Protein AF-A0A7C7W1R5-F1 (afdb_monomer)

Solvent-accessible surface area (backbone atoms only — not comparable to full-atom values): 12038 Å² total; per-residue (Å²): 144,86,87,86,82,77,74,70,67,64,62,62,58,66,73,62,78,71,74,65,69,64,22,35,38,42,38,32,35,38,20,38,55,69,47,30,22,37,40,43,40,35,68,30,95,86,45,64,50,93,77,42,49,36,54,23,76,85,51,82,64,70,70,48,59,71,52,35,48,45,26,53,76,74,48,65,66,44,41,46,31,36,67,46,68,76,56,78,92,67,68,61,96,57,86,61,78,47,51,51,40,53,51,30,34,36,52,71,38,72,64,19,42,54,52,33,45,75,73,58,19,70,29,40,26,43,29,31,45,56,26,46,82,56,22,48,74,78,39,88,50,70,69,57,14,53,52,44,16,51,50,53,48,52,57,45,52,63,39,21,42,49,43,33,32,53,54,70,53,31,38,54,48,37,55,52,48,58,77,72,52,92,52,69,85,58,41,47,30,39,34,40,68,45,62,54,67,64,40,41,77,70,60,50,79,81,66,48,59,88,42,102,87,48,74,76,79

pLDDT: mean 86.03, std 16.09, range [35.78, 98.31]

Radius of gyration: 21.08 Å; Cα contacts (8 Å, |Δi|>4): 384; chains: 1; bounding box: 60×67×58 Å

Mean predicted aligned error: 8.39 Å

Foldseek 3Di:
DDDPDPPPPVVVVVVPDPPPQQFEWEWAAALDQAFGTWIWTHLDPPDTDDTWTWGGDPDAADAPNVLSNLCNVPNWLWDWWAWDFDDVVLVQLDRDDDLQAKTWIAHPDPSSCVSQVVVQARGAIEHERWSLVVLCVVDVDNVSSRVVRVSNSVSCVNHHSYTYTYSVVSNVVRVSCVVSDPDSRSYIYTYHYDDRVVSCVRPPPPQDDPDPPDPRD

Sequence (217 aa):
MVFMTRTIVFLFVLLLSIKAFAFEIVIKLTGHEEFPGLISVDAGAGKKFDRLCLLGQEAYGSIDLNFIMALAKQGVPQGNYKISSAFPEEQWPTSSFSANGALRLLPQTKFAQKFLRKLGKKGLALHAKDFYPLAGKMTTNPKMVQFFSDQLFERLAKRWGTLRISNWDMGRFHDFYRRNTKSDKQWEVQVQGSILEQVKNICAPLKVQRKPDGPLE

Structure (mmCIF, N/CA/C/O backbone):
data_AF-A0A7C7W1R5-F1
#
_entry.id   AF-A0A7C7W1R5-F1
#
loop_
_atom_site.group_PDB
_atom_site.id
_atom_site.type_symbol
_atom_site.label_atom_id
_atom_site.label_alt_id
_atom_site.label_comp_id
_atom_site.label_asym_id
_atom_site.label_entity_id
_atom_site.label_seq_id
_atom_site.pdbx_PDB_ins_code
_atom_site.Cartn_x
_atom_site.Cartn_y
_atom_site.Cartn_z
_atom_site.occupancy
_atom_site.B_iso_or_equiv
_atom_site.auth_seq_id
_atom_site.auth_comp_id
_atom_site.auth_asym_id
_atom_site.auth_atom_id
_atom_site.pdbx_PDB_model_num
ATOM 1 N N . MET A 1 1 ? -33.055 53.941 18.424 1.00 38.69 1 MET A N 1
ATOM 2 C CA . MET A 1 1 ? -32.941 52.548 18.901 1.00 38.69 1 MET A CA 1
ATOM 3 C C . MET A 1 1 ? -33.318 51.594 17.769 1.00 38.69 1 MET A C 1
ATOM 5 O O . MET A 1 1 ? -34.402 51.051 17.802 1.00 38.69 1 MET A O 1
ATOM 9 N N . VAL A 1 2 ? -32.472 51.425 16.745 1.00 35.78 2 VAL A N 1
ATOM 10 C CA . VAL A 1 2 ? -32.572 50.314 15.773 1.00 35.78 2 VAL A CA 1
ATOM 11 C C . VAL A 1 2 ? -31.175 50.108 15.178 1.00 35.78 2 VAL A C 1
ATOM 13 O O . VAL A 1 2 ? -30.780 50.810 14.257 1.00 35.78 2 VAL A O 1
ATOM 16 N N . PHE A 1 3 ? -30.392 49.194 15.744 1.00 36.75 3 PHE A N 1
ATOM 17 C CA . PHE A 1 3 ? -29.110 48.758 15.174 1.00 36.75 3 PHE A CA 1
ATOM 18 C C . PHE A 1 3 ? -28.881 47.296 15.561 1.00 36.75 3 PHE A C 1
ATOM 20 O O . PHE A 1 3 ? -27.992 46.990 16.342 1.00 36.75 3 PHE A O 1
ATOM 27 N N . MET A 1 4 ? -29.738 46.372 15.112 1.00 46.47 4 MET A N 1
ATOM 28 C CA . MET A 1 4 ? -29.507 44.956 15.435 1.00 46.47 4 MET A CA 1
ATOM 29 C C . MET A 1 4 ? -30.252 43.964 14.543 1.00 46.47 4 MET A C 1
ATOM 31 O O . MET A 1 4 ? -30.905 43.061 15.039 1.00 46.47 4 MET A O 1
ATOM 35 N N . THR A 1 5 ? -30.171 44.092 13.217 1.00 48.28 5 THR A N 1
ATOM 36 C CA . THR A 1 5 ? -30.800 43.078 12.337 1.00 48.28 5 THR A CA 1
ATOM 37 C C . THR A 1 5 ? -30.082 42.795 11.019 1.00 48.28 5 THR A C 1
ATOM 39 O O . THR A 1 5 ? -30.612 42.059 10.195 1.00 48.28 5 THR A O 1
ATOM 42 N N . ARG A 1 6 ? -28.858 43.298 10.798 1.00 45.28 6 ARG A N 1
ATOM 43 C CA . ARG A 1 6 ? -28.084 42.968 9.578 1.00 45.28 6 ARG A CA 1
ATOM 44 C C . ARG A 1 6 ? -26.827 42.124 9.793 1.00 45.28 6 ARG A C 1
ATOM 46 O O . ARG A 1 6 ? -26.286 41.611 8.823 1.00 45.28 6 ARG A O 1
ATOM 53 N N . THR A 1 7 ? -26.401 41.901 11.033 1.00 49.69 7 THR A N 1
ATOM 54 C CA . THR A 1 7 ? -25.114 41.237 11.318 1.00 49.69 7 THR A CA 1
ATOM 55 C C . THR A 1 7 ? -25.214 39.715 11.488 1.00 49.69 7 THR A C 1
ATOM 57 O O . THR A 1 7 ? -24.197 39.033 11.486 1.00 49.69 7 THR A O 1
ATOM 60 N N . ILE A 1 8 ? -26.421 39.151 11.607 1.00 49.66 8 ILE A N 1
ATOM 61 C CA . ILE A 1 8 ? -26.601 37.735 11.992 1.00 49.66 8 ILE A CA 1
ATOM 62 C C . ILE A 1 8 ? -26.610 36.781 10.781 1.00 49.66 8 ILE A C 1
ATOM 64 O O . ILE A 1 8 ? -26.232 35.620 10.907 1.00 49.66 8 ILE A O 1
ATOM 68 N N . VAL A 1 9 ? -26.945 37.259 9.578 1.00 47.25 9 VAL A N 1
ATOM 69 C CA . VAL A 1 9 ? -27.050 36.388 8.387 1.00 47.25 9 VAL A CA 1
ATOM 70 C C . VAL A 1 9 ? -25.678 36.054 7.778 1.00 47.25 9 VAL A C 1
ATOM 72 O O . VAL A 1 9 ? -25.504 34.987 7.197 1.00 47.25 9 VAL A O 1
ATOM 75 N N . PHE A 1 10 ? -24.663 36.902 7.976 1.00 43.41 10 PHE A N 1
ATOM 76 C CA . PHE A 1 10 ? -23.318 36.670 7.427 1.00 43.41 10 PHE A CA 1
ATOM 77 C C . PHE A 1 10 ? -22.512 35.609 8.197 1.00 43.41 10 PHE A C 1
ATOM 79 O O . PHE A 1 10 ? -21.630 34.972 7.626 1.00 43.41 10 PHE A O 1
ATOM 86 N N . LEU A 1 11 ? -22.832 35.376 9.476 1.00 45.16 11 LEU A N 1
ATOM 87 C CA . LEU A 1 11 ? -22.118 34.399 10.305 1.00 45.16 11 LEU A CA 1
ATOM 88 C C . LEU A 1 11 ? -22.550 32.950 10.014 1.00 45.16 11 LEU A C 1
ATOM 90 O O . LEU A 1 11 ? -21.748 32.030 10.142 1.00 45.16 11 LEU A O 1
ATOM 94 N N . PHE A 1 12 ? -23.797 32.743 9.576 1.00 42.66 12 PHE A N 1
ATOM 95 C CA . PHE A 1 12 ? -24.328 31.407 9.279 1.00 42.66 12 PHE A CA 1
ATOM 96 C C . PHE A 1 12 ? -23.928 30.881 7.892 1.00 42.66 12 PHE A C 1
ATOM 98 O O . PHE A 1 12 ? -23.828 29.671 7.708 1.00 42.66 12 PHE A O 1
ATOM 105 N N . VAL A 1 13 ? -23.620 31.765 6.937 1.00 43.41 13 VAL A N 1
ATOM 106 C CA . VAL A 1 13 ? -23.096 31.369 5.615 1.00 43.41 13 VAL A CA 1
ATOM 107 C C . VAL A 1 13 ? -21.608 30.992 5.686 1.00 43.41 13 VAL A C 1
ATOM 109 O O . VAL A 1 13 ? -21.151 30.180 4.889 1.00 43.41 13 VAL A O 1
ATOM 112 N N . LEU A 1 14 ? -20.860 31.476 6.687 1.00 40.81 14 LEU A N 1
ATOM 113 C CA . LEU A 1 14 ? -19.451 31.101 6.890 1.00 40.81 14 LEU A CA 1
ATOM 114 C C . LEU A 1 14 ? -19.252 29.702 7.508 1.00 40.81 14 LEU A C 1
ATOM 116 O O . LEU A 1 14 ? -18.150 29.161 7.459 1.00 40.81 14 LEU A O 1
ATOM 120 N N . LEU A 1 15 ? -20.303 29.116 8.091 1.00 38.69 15 LEU A N 1
ATOM 121 C CA . LEU A 1 15 ? -20.278 27.764 8.668 1.00 38.69 15 LEU A CA 1
ATOM 122 C C . LEU A 1 15 ? -20.599 26.669 7.637 1.00 38.69 15 LEU A C 1
ATOM 124 O O . LEU A 1 15 ? -20.361 25.489 7.895 1.00 38.69 15 LEU A O 1
ATOM 128 N N . LEU A 1 16 ? -21.087 27.046 6.452 1.00 42.44 16 LEU A N 1
ATOM 129 C CA . LEU A 1 16 ? -21.269 26.148 5.319 1.00 42.44 16 LEU A CA 1
ATOM 130 C C . LEU A 1 16 ? -20.033 26.197 4.410 1.00 42.44 16 LEU A C 1
ATOM 132 O O . LEU A 1 16 ? -19.824 27.136 3.653 1.00 42.44 16 LEU A O 1
ATOM 136 N N . SER A 1 17 ? -19.275 25.100 4.431 1.00 42.31 17 SER A N 1
ATOM 137 C CA . SER A 1 17 ? -18.300 24.707 3.399 1.00 42.31 17 SER A CA 1
ATOM 138 C C . SER A 1 17 ? -16.880 25.264 3.489 1.00 42.31 17 SER A C 1
ATOM 140 O O . SER A 1 17 ? -16.229 25.464 2.468 1.00 42.31 17 SER A O 1
ATOM 142 N N . ILE A 1 18 ? -16.309 25.321 4.691 1.00 42.38 18 ILE A N 1
ATOM 143 C CA . ILE A 1 18 ? -14.884 24.988 4.826 1.00 42.38 18 ILE A CA 1
ATOM 144 C C . ILE A 1 18 ? -14.813 23.511 5.230 1.00 42.38 18 ILE A C 1
ATOM 146 O O . ILE A 1 18 ? -14.416 23.162 6.338 1.00 42.38 18 ILE A O 1
ATOM 150 N N . LYS A 1 19 ? -15.157 22.603 4.300 1.00 44.81 19 LYS A N 1
ATOM 151 C CA . LYS A 1 19 ? -14.334 21.392 4.207 1.00 44.81 19 LYS A CA 1
ATOM 152 C C . LYS A 1 19 ? -12.974 21.925 3.781 1.00 44.81 19 LYS A C 1
ATOM 154 O O . LYS A 1 19 ? -12.720 22.088 2.591 1.00 44.81 19 LYS A O 1
ATOM 159 N N . ALA A 1 20 ? -12.169 22.338 4.761 1.00 46.97 20 ALA A N 1
ATOM 160 C CA . ALA A 1 20 ? -10.767 22.635 4.545 1.00 46.97 20 ALA A CA 1
ATOM 161 C C . ALA A 1 20 ? -10.241 21.467 3.720 1.00 46.97 20 ALA A C 1
ATOM 163 O O . ALA A 1 20 ? -10.504 20.329 4.097 1.00 46.97 20 ALA A O 1
ATOM 164 N N . PHE A 1 21 ? -9.651 21.756 2.560 1.00 51.31 21 PHE A N 1
ATOM 165 C CA . PHE A 1 21 ? -9.150 20.769 1.610 1.00 51.31 21 PHE A CA 1
ATOM 166 C C . PHE A 1 21 ? -8.300 19.728 2.353 1.00 51.31 21 PHE A C 1
ATOM 168 O O . PHE A 1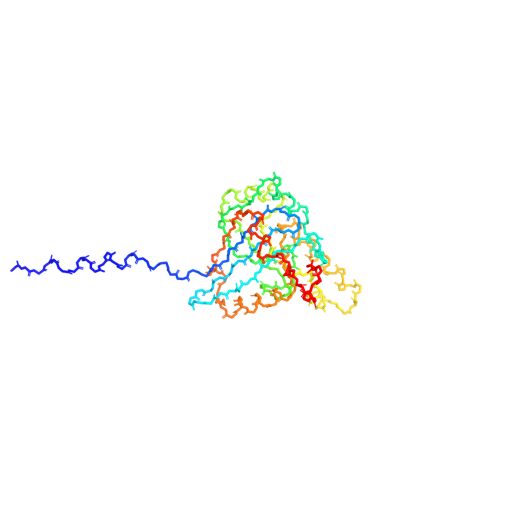 21 ? -7.113 19.954 2.588 1.00 51.31 21 PHE A O 1
ATOM 175 N N . ALA A 1 22 ? -8.922 18.637 2.799 1.00 64.56 22 ALA A N 1
ATOM 176 C CA . ALA A 1 22 ? -8.245 17.579 3.519 1.00 64.56 22 ALA A CA 1
ATOM 177 C C . ALA A 1 22 ? -7.478 16.779 2.475 1.00 64.56 22 ALA A C 1
ATOM 179 O O . ALA A 1 22 ? -8.010 16.462 1.412 1.00 64.56 22 ALA A O 1
ATOM 180 N N . PHE A 1 23 ? -6.201 16.534 2.744 1.00 89.38 23 PHE A N 1
ATOM 181 C CA . PHE A 1 23 ? -5.361 15.784 1.829 1.00 89.38 23 PHE A CA 1
ATOM 182 C C . PHE A 1 23 ? -5.817 14.337 1.952 1.00 89.38 23 PHE A C 1
ATOM 184 O O . PHE A 1 23 ? -5.758 13.771 3.039 1.00 89.38 23 PHE A O 1
ATOM 191 N N . GLU A 1 24 ? -6.314 13.749 0.876 1.00 93.56 24 GLU A N 1
ATOM 192 C CA . GLU A 1 24 ? -7.052 12.497 0.929 1.00 93.56 24 GLU A CA 1
ATOM 193 C C . GLU A 1 24 ? -6.326 11.397 0.158 1.00 93.56 24 GLU A C 1
ATOM 195 O O . GLU A 1 24 ? -5.857 11.594 -0.966 1.00 93.56 24 GLU A O 1
ATOM 200 N N . ILE A 1 25 ? -6.257 10.211 0.759 1.00 95.62 25 ILE A N 1
ATOM 201 C CA . ILE A 1 25 ? -5.925 8.960 0.077 1.00 95.62 25 ILE A CA 1
ATOM 202 C C . ILE A 1 25 ? -7.134 8.036 0.202 1.00 95.62 25 ILE A C 1
ATOM 204 O O . ILE A 1 25 ? -7.448 7.557 1.292 1.00 95.62 25 ILE A O 1
ATOM 208 N N . VAL A 1 26 ? -7.783 7.728 -0.917 1.00 96.44 26 VAL A N 1
ATOM 209 C CA . VAL A 1 26 ? -8.898 6.775 -0.964 1.00 96.44 26 VAL A CA 1
ATOM 210 C C . VAL A 1 26 ? -8.416 5.468 -1.567 1.00 96.44 26 VAL A C 1
ATOM 212 O O . VAL A 1 26 ? -7.959 5.440 -2.706 1.00 96.44 26 VAL A O 1
ATOM 215 N N . ILE A 1 27 ? -8.553 4.376 -0.820 1.00 97.62 27 ILE A N 1
ATOM 216 C CA . ILE A 1 27 ? -8.223 3.019 -1.257 1.00 97.62 27 ILE A CA 1
ATOM 217 C C . ILE A 1 27 ? -9.522 2.244 -1.435 1.00 97.62 27 ILE A C 1
ATOM 219 O O . ILE A 1 27 ? -10.238 1.969 -0.472 1.00 97.62 27 ILE A O 1
ATOM 223 N N . LYS A 1 28 ? -9.816 1.869 -2.675 1.00 97.44 28 LYS A N 1
ATOM 224 C CA . LYS A 1 28 ? -10.976 1.058 -3.039 1.00 97.44 28 LYS A CA 1
ATOM 225 C C . LYS A 1 28 ? -10.526 -0.371 -3.290 1.00 97.44 28 LYS A C 1
ATOM 227 O O . LYS A 1 28 ? -9.701 -0.592 -4.169 1.00 97.44 28 LYS A O 1
ATOM 232 N N . LEU A 1 29 ? -11.056 -1.320 -2.525 1.00 97.94 29 LEU A N 1
ATOM 233 C CA . LEU A 1 29 ? -10.668 -2.731 -2.564 1.00 97.94 29 LEU A CA 1
ATOM 234 C C . LEU A 1 29 ? -11.813 -3.606 -3.071 1.00 97.94 29 LEU A C 1
ATOM 236 O O . LEU A 1 29 ? -12.971 -3.383 -2.718 1.00 97.94 29 LEU A O 1
ATOM 240 N N . THR A 1 30 ? -11.471 -4.618 -3.863 1.00 96.69 30 THR A N 1
ATOM 241 C CA . THR A 1 30 ? -12.417 -5.607 -4.414 1.00 96.69 30 THR A CA 1
ATOM 242 C C . THR A 1 30 ? -12.237 -6.985 -3.773 1.00 96.69 30 THR A C 1
ATOM 244 O O . THR A 1 30 ? -13.194 -7.742 -3.661 1.00 96.69 30 THR A O 1
ATOM 247 N N . GLY A 1 31 ? -11.005 -7.317 -3.363 1.00 93.62 31 GLY A N 1
ATOM 248 C CA . GLY A 1 31 ? -10.604 -8.673 -2.978 1.00 93.62 31 GLY A CA 1
ATOM 249 C C . GLY A 1 31 ? -10.377 -9.632 -4.153 1.00 93.62 31 GLY A C 1
ATOM 250 O O . GLY A 1 31 ? -10.044 -10.789 -3.922 1.00 93.62 31 GLY A O 1
ATOM 251 N N . HIS A 1 32 ? -10.522 -9.171 -5.398 1.00 96.31 32 HIS A N 1
ATOM 252 C CA . HIS A 1 32 ? -10.268 -9.983 -6.585 1.00 96.31 32 HIS A CA 1
ATOM 253 C C . HIS A 1 32 ? -8.767 -10.143 -6.833 1.00 96.31 32 HIS A C 1
ATOM 255 O O . HIS A 1 32 ? -8.015 -9.172 -6.755 1.00 96.31 32 HIS A O 1
ATOM 261 N N . GLU A 1 33 ? -8.345 -11.351 -7.192 1.00 94.62 33 GLU A N 1
ATOM 262 C CA . GLU A 1 33 ? -6.930 -11.711 -7.320 1.00 94.62 33 GLU A CA 1
ATOM 263 C C . GLU A 1 33 ? -6.227 -10.968 -8.454 1.00 94.62 33 GLU A C 1
ATOM 265 O O . GLU A 1 33 ? -5.084 -10.578 -8.282 1.00 94.62 33 GLU A O 1
ATOM 270 N N . GLU A 1 34 ? -6.903 -10.709 -9.576 1.00 94.69 34 GLU A N 1
ATOM 271 C CA . GLU A 1 34 ? -6.339 -9.967 -10.723 1.00 94.69 34 GLU A CA 1
ATOM 272 C C . GLU A 1 34 ? -6.478 -8.444 -10.612 1.00 94.69 34 GLU A C 1
ATOM 274 O O . GLU A 1 34 ? -5.612 -7.702 -11.069 1.00 94.69 34 GLU A O 1
ATOM 279 N N . PHE A 1 35 ? -7.553 -7.966 -9.975 1.00 95.56 35 PHE A N 1
ATOM 280 C CA . PHE A 1 35 ? -7.901 -6.543 -9.903 1.00 95.56 35 PHE A CA 1
ATOM 281 C C . PHE A 1 35 ? -8.181 -6.135 -8.453 1.00 95.56 35 PHE A C 1
ATOM 283 O O . PHE A 1 35 ? -9.329 -5.817 -8.127 1.00 95.56 35 PHE A O 1
ATOM 290 N N . PRO A 1 36 ? -7.170 -6.138 -7.561 1.00 96.56 36 PRO A N 1
ATOM 291 C CA . PRO A 1 36 ? -7.395 -6.033 -6.117 1.00 96.56 36 PRO A CA 1
ATOM 292 C C . PRO A 1 36 ? -7.986 -4.695 -5.673 1.00 96.56 36 PRO A C 1
ATOM 294 O O . PRO A 1 36 ? -8.612 -4.613 -4.613 1.00 96.56 36 PRO A O 1
ATOM 297 N N . GLY A 1 37 ? -7.786 -3.636 -6.461 1.00 96.88 37 GLY A N 1
ATOM 298 C CA . GLY A 1 37 ? -8.310 -2.318 -6.142 1.00 96.88 37 GLY A CA 1
ATOM 299 C C . GLY A 1 3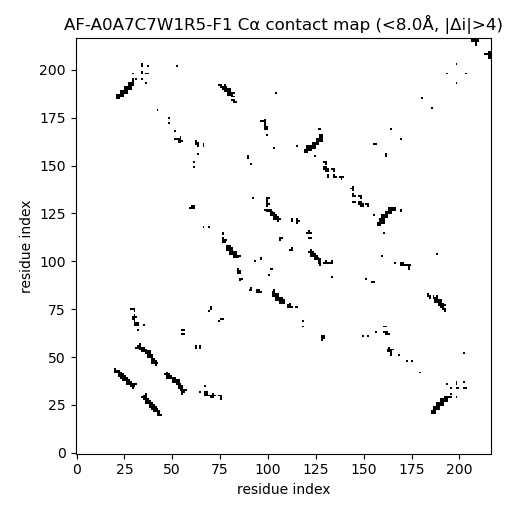7 ? -7.637 -1.164 -6.872 1.00 96.88 37 GLY A C 1
ATOM 300 O O . GLY A 1 37 ? -6.783 -1.347 -7.738 1.00 96.88 37 GLY A O 1
ATOM 301 N N . LEU A 1 38 ? -8.019 0.046 -6.476 1.00 95.94 38 LEU A N 1
ATOM 302 C CA . LEU A 1 38 ? -7.459 1.299 -6.972 1.00 95.94 38 LEU A CA 1
ATOM 303 C C . LEU A 1 38 ? -7.248 2.287 -5.828 1.00 95.94 38 LEU A C 1
ATOM 305 O O . LEU A 1 38 ? -7.920 2.223 -4.795 1.00 95.94 38 LEU A O 1
ATOM 309 N N . ILE A 1 39 ? -6.329 3.221 -6.035 1.00 96.94 39 ILE A N 1
ATOM 310 C CA . ILE A 1 39 ? -6.022 4.299 -5.105 1.00 96.94 39 ILE A CA 1
ATOM 311 C C . ILE A 1 39 ? -6.221 5.635 -5.819 1.00 96.94 39 ILE A C 1
ATOM 313 O O . ILE A 1 39 ? -5.786 5.833 -6.954 1.00 96.94 39 ILE A O 1
ATOM 317 N N . SER A 1 40 ? -6.871 6.565 -5.131 1.00 94.81 40 SER A N 1
ATOM 318 C CA . SER A 1 40 ? -6.982 7.966 -5.530 1.00 94.81 40 SER A CA 1
ATOM 319 C C . SER A 1 40 ? -6.308 8.837 -4.481 1.00 94.81 40 SER A C 1
ATOM 321 O O . SER A 1 40 ? -6.429 8.564 -3.288 1.00 94.81 40 SER A O 1
ATOM 323 N N . VAL A 1 41 ? -5.586 9.864 -4.926 1.00 95.38 41 VAL A N 1
ATOM 324 C CA . VAL A 1 41 ? -4.855 10.774 -4.038 1.00 95.38 41 VAL A CA 1
ATOM 325 C C . VAL A 1 41 ? -5.171 12.211 -4.427 1.00 95.38 41 VAL A C 1
ATOM 327 O O . VAL A 1 41 ? -5.012 12.581 -5.593 1.00 95.38 41 VAL A O 1
ATOM 330 N N . ASP A 1 42 ? -5.588 13.015 -3.455 1.00 94.00 42 ASP A N 1
ATOM 331 C CA . ASP A 1 42 ? -5.896 14.436 -3.607 1.00 94.00 42 ASP A CA 1
ATOM 332 C C . ASP A 1 42 ? -5.129 15.229 -2.541 1.00 94.00 42 ASP A C 1
ATOM 334 O O . ASP A 1 42 ? -5.291 15.000 -1.350 1.00 94.00 42 ASP A O 1
ATOM 338 N N . ALA A 1 43 ? -4.252 16.141 -2.955 1.00 91.75 43 ALA A N 1
ATOM 339 C CA . ALA A 1 43 ? -3.486 17.003 -2.051 1.00 91.75 43 ALA A CA 1
ATOM 340 C C . ALA A 1 43 ? -4.108 18.406 -1.906 1.00 91.75 43 ALA A C 1
ATOM 342 O O . ALA A 1 43 ? -3.425 19.355 -1.513 1.00 91.75 43 ALA A O 1
ATOM 343 N N . GLY A 1 44 ? -5.380 18.563 -2.277 1.00 88.56 44 GLY A N 1
ATOM 344 C CA . GLY A 1 44 ? -6.069 19.843 -2.301 1.00 88.56 44 GLY A CA 1
ATOM 345 C C . GLY A 1 44 ? -5.588 20.766 -3.423 1.00 88.56 44 GLY A C 1
ATOM 346 O O . GLY A 1 44 ? -4.655 20.468 -4.172 1.00 88.56 44 GLY A O 1
ATOM 347 N N . ALA A 1 45 ? -6.249 21.922 -3.553 1.00 84.94 45 ALA A N 1
ATOM 348 C CA . ALA A 1 45 ? -5.892 22.965 -4.524 1.00 84.94 45 ALA A CA 1
ATOM 349 C C . ALA A 1 45 ? -5.721 22.447 -5.974 1.00 84.94 45 ALA A C 1
ATOM 351 O O . ALA A 1 45 ? -4.827 22.880 -6.699 1.00 84.94 45 ALA A O 1
ATOM 352 N N . GLY A 1 46 ? -6.553 21.479 -6.379 1.00 83.12 46 GLY A N 1
ATOM 353 C CA . GLY A 1 46 ? -6.530 20.881 -7.719 1.00 83.12 46 GLY A CA 1
ATOM 354 C C . GLY A 1 46 ? -5.395 19.881 -7.972 1.00 83.12 46 GLY A C 1
ATOM 355 O O . GLY A 1 46 ? -5.284 19.364 -9.080 1.00 83.12 46 GLY A O 1
ATOM 356 N N . LYS A 1 47 ? -4.559 19.574 -6.974 1.00 89.56 47 LYS A N 1
ATOM 357 C CA . LYS A 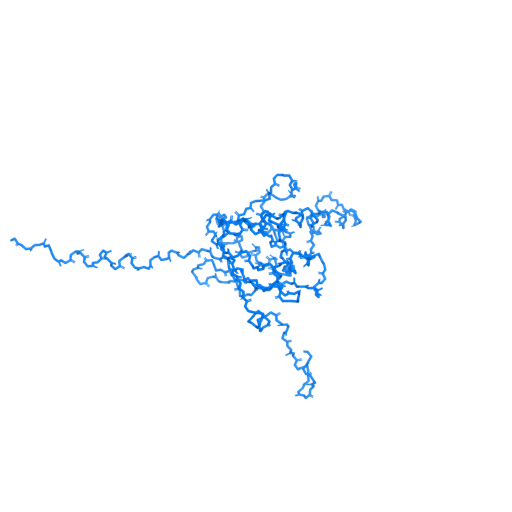1 47 ? -3.446 18.629 -7.113 1.00 89.56 47 LYS A CA 1
ATOM 358 C C . LYS A 1 47 ? -3.931 17.205 -6.878 1.00 89.56 47 LYS A C 1
ATOM 360 O O . LYS A 1 47 ? -4.059 16.771 -5.736 1.00 89.56 47 LYS A O 1
ATOM 365 N N . LYS A 1 48 ? -4.144 16.463 -7.960 1.00 91.88 48 LYS A N 1
ATOM 366 C CA . LYS A 1 48 ? -4.560 15.057 -7.913 1.00 91.88 48 LYS A CA 1
ATOM 367 C C . LYS A 1 48 ? -3.492 14.149 -8.500 1.00 91.88 48 LYS A C 1
ATOM 369 O O . LYS A 1 48 ? -2.704 14.569 -9.345 1.00 91.88 48 LYS A O 1
ATOM 374 N N . PHE A 1 49 ? -3.464 12.906 -8.034 1.00 87.69 49 PHE A N 1
ATOM 375 C CA . PHE A 1 49 ? -2.675 11.850 -8.651 1.00 87.69 49 PHE A CA 1
ATOM 376 C C . PHE A 1 49 ? -3.584 11.013 -9.541 1.00 87.69 49 PHE A C 1
ATOM 378 O O . PHE A 1 49 ? -4.513 10.375 -9.047 1.00 87.69 49 PHE A O 1
ATOM 385 N N . ASP A 1 50 ? -3.312 11.024 -10.845 1.00 72.38 50 ASP A N 1
ATOM 386 C CA . ASP A 1 50 ? -4.312 10.616 -11.826 1.00 72.38 50 ASP A CA 1
ATOM 387 C C . ASP A 1 50 ? -4.765 9.163 -11.676 1.00 72.38 50 ASP A C 1
ATOM 389 O O . ASP A 1 50 ? -5.965 8.914 -11.781 1.00 72.38 50 ASP A O 1
ATOM 393 N N . ARG A 1 51 ? -3.859 8.196 -11.436 1.00 78.56 51 ARG A N 1
ATOM 394 C CA . ARG A 1 51 ? -4.207 6.759 -11.356 1.00 78.56 51 ARG A CA 1
ATOM 395 C C . ARG A 1 51 ? -3.175 5.942 -10.585 1.00 78.56 51 ARG A C 1
ATOM 397 O O . ARG A 1 51 ? -1.995 5.984 -10.924 1.00 78.56 51 ARG A O 1
ATOM 404 N N . LEU A 1 52 ? -3.632 5.145 -9.621 1.00 93.31 52 LEU A N 1
ATOM 405 C CA . LEU A 1 52 ? -2.845 4.103 -8.958 1.00 93.31 52 LEU A CA 1
ATOM 406 C C . LEU A 1 52 ? -3.670 2.818 -8.912 1.00 93.31 52 LEU A C 1
ATOM 408 O O . LEU A 1 52 ? -4.691 2.761 -8.232 1.00 93.31 52 LEU A O 1
ATOM 412 N N . CYS A 1 53 ? -3.226 1.792 -9.626 1.00 95.38 53 CYS A N 1
ATOM 413 C CA . CYS A 1 53 ? -3.891 0.494 -9.651 1.00 95.38 53 CYS A CA 1
ATOM 414 C C . CYS A 1 53 ? -3.141 -0.494 -8.772 1.00 95.38 53 CYS A C 1
ATOM 416 O O . CYS A 1 53 ? -1.918 -0.621 -8.876 1.00 95.38 53 CYS A O 1
ATOM 418 N N . LEU A 1 54 ? -3.878 -1.187 -7.905 1.00 96.12 54 LEU A N 1
ATOM 419 C CA . LEU A 1 54 ? -3.313 -2.290 -7.148 1.00 96.12 54 LEU A CA 1
ATOM 420 C C . LEU A 1 54 ? -3.079 -3.465 -8.093 1.00 96.12 54 LEU A C 1
ATOM 422 O O . LEU A 1 54 ? -3.912 -3.760 -8.946 1.00 96.12 54 LEU A O 1
ATOM 426 N N . LEU A 1 55 ? -1.938 -4.119 -7.935 1.00 94.69 55 LEU A N 1
ATOM 427 C CA . LEU A 1 55 ? -1.505 -5.218 -8.777 1.00 94.69 55 LEU A CA 1
ATOM 428 C C . LEU A 1 55 ? -1.826 -6.560 -8.122 1.00 94.69 55 LEU A C 1
ATOM 430 O O . LEU A 1 55 ? -1.603 -6.745 -6.923 1.00 94.69 55 LEU A O 1
ATOM 434 N N . GLY A 1 56 ? -2.352 -7.461 -8.945 1.00 92.69 56 GLY A N 1
ATOM 435 C CA . GLY A 1 56 ? -2.830 -8.787 -8.578 1.00 92.69 56 GLY A CA 1
ATOM 436 C C . GLY A 1 56 ? -1.913 -9.937 -9.001 1.00 92.69 56 GLY A C 1
ATOM 437 O O . GLY A 1 56 ? -0.748 -9.716 -9.310 1.00 92.69 56 GLY A O 1
ATOM 438 N N . GLN A 1 57 ? -2.457 -11.155 -9.056 1.00 92.31 57 GLN A N 1
ATOM 439 C CA . GLN A 1 57 ? -1.749 -12.421 -9.303 1.00 92.31 57 GLN A CA 1
ATOM 440 C C . GLN A 1 57 ? -0.819 -12.434 -10.528 1.00 92.31 57 GLN A C 1
ATOM 442 O O . GLN A 1 57 ? 0.206 -13.106 -10.512 1.00 92.31 57 GLN A O 1
ATOM 447 N N . GLU A 1 58 ? -1.149 -11.681 -11.580 1.00 87.69 58 GLU A N 1
ATOM 448 C CA . GLU A 1 58 ? -0.359 -11.639 -12.817 1.00 87.69 58 GLU A CA 1
ATOM 449 C C . GLU A 1 58 ? 0.879 -10.739 -12.714 1.00 87.69 58 GLU A C 1
ATOM 451 O O . GLU A 1 58 ? 1.755 -10.755 -13.581 1.00 87.69 58 GLU A O 1
ATOM 456 N N . ALA A 1 59 ? 0.977 -9.920 -11.666 1.00 86.38 59 ALA A N 1
ATOM 457 C CA . ALA A 1 59 ? 2.114 -9.038 -11.508 1.00 86.38 59 ALA A CA 1
ATOM 458 C C . ALA A 1 59 ? 3.329 -9.793 -10.966 1.00 86.38 59 ALA A C 1
ATOM 460 O O . ALA A 1 59 ? 3.305 -10.399 -9.900 1.00 86.38 59 ALA A O 1
ATOM 461 N N . TYR A 1 60 ? 4.447 -9.670 -11.679 1.00 83.00 60 TYR A N 1
ATOM 462 C CA . TYR A 1 60 ? 5.723 -10.205 -11.223 1.00 83.00 60 TYR A CA 1
ATOM 463 C C . TYR A 1 60 ? 6.154 -9.542 -9.907 1.00 83.00 60 TYR A C 1
ATOM 465 O O . TYR A 1 60 ? 6.178 -8.310 -9.805 1.00 83.00 60 TYR A O 1
ATOM 473 N N . GLY A 1 61 ? 6.636 -10.346 -8.959 1.00 84.06 61 GLY A N 1
ATOM 474 C CA . GLY A 1 61 ? 7.230 -9.904 -7.696 1.00 84.06 61 GLY A CA 1
ATOM 475 C C . GLY A 1 61 ? 6.398 -10.332 -6.495 1.00 84.06 61 GLY A C 1
ATOM 476 O O . GLY A 1 61 ? 5.514 -11.176 -6.609 1.00 84.06 61 GLY A O 1
ATOM 477 N N . SER A 1 62 ? 6.696 -9.763 -5.332 1.00 89.19 62 SER A N 1
ATOM 478 C CA . SER A 1 62 ? 6.090 -10.218 -4.084 1.00 89.19 62 SER A CA 1
ATOM 479 C C . SER A 1 62 ? 4.673 -9.667 -3.908 1.00 89.19 62 SER A C 1
ATOM 481 O O . SER A 1 62 ? 4.469 -8.453 -3.947 1.00 89.19 62 SER A O 1
ATOM 483 N N . ILE A 1 63 ? 3.693 -10.548 -3.696 1.00 92.50 63 ILE A N 1
ATOM 484 C CA . ILE A 1 63 ? 2.276 -10.210 -3.487 1.00 92.50 63 ILE A CA 1
ATOM 485 C C . ILE A 1 63 ? 1.723 -11.072 -2.351 1.00 92.50 63 ILE A C 1
ATOM 487 O O . ILE A 1 63 ? 1.953 -12.277 -2.312 1.00 92.50 63 ILE A O 1
ATOM 491 N N . ASP A 1 64 ? 0.975 -10.469 -1.423 1.00 94.75 64 ASP A N 1
ATOM 492 C CA . ASP A 1 64 ? 0.262 -11.204 -0.368 1.00 94.75 64 ASP A CA 1
ATOM 493 C C . ASP A 1 64 ? -1.106 -11.657 -0.899 1.00 94.75 64 ASP A C 1
ATOM 495 O O . ASP A 1 64 ? -2.153 -11.102 -0.557 1.00 94.75 64 ASP A O 1
ATOM 499 N N . LEU A 1 65 ? -1.086 -12.649 -1.799 1.00 94.25 65 LEU A N 1
ATOM 500 C CA . LEU A 1 65 ? -2.296 -13.180 -2.435 1.00 94.25 65 LEU A CA 1
ATOM 501 C C . LEU A 1 65 ? -3.274 -13.737 -1.391 1.00 94.25 65 LEU A C 1
ATOM 503 O O . LEU A 1 65 ? -4.475 -13.503 -1.482 1.00 94.25 65 LEU A O 1
ATOM 507 N N . ASN A 1 66 ? -2.750 -14.365 -0.334 1.00 95.50 66 ASN A N 1
ATOM 508 C CA . ASN A 1 66 ? -3.545 -14.849 0.794 1.00 95.50 66 ASN A CA 1
ATOM 509 C C . ASN A 1 66 ? -4.354 -13.723 1.449 1.00 95.50 66 ASN A C 1
ATOM 511 O O . ASN A 1 66 ? -5.527 -13.910 1.780 1.00 95.50 66 ASN A O 1
ATOM 515 N N . PHE A 1 67 ? -3.751 -12.545 1.635 1.00 97.31 67 PHE A N 1
ATOM 516 C CA . PHE A 1 67 ? -4.473 -11.385 2.141 1.00 97.31 67 PHE A CA 1
ATOM 517 C C . PHE A 1 67 ? -5.533 -10.889 1.151 1.00 97.31 67 PHE A C 1
ATOM 519 O O . PHE A 1 67 ? -6.656 -10.628 1.579 1.00 97.31 67 PHE A O 1
ATOM 526 N N . ILE A 1 68 ? -5.223 -10.808 -0.149 1.00 96.56 68 ILE A N 1
ATOM 527 C CA . ILE A 1 68 ? -6.186 -10.393 -1.187 1.00 96.56 68 ILE A CA 1
ATOM 528 C C . ILE A 1 68 ? -7.404 -11.327 -1.198 1.00 96.56 68 ILE A C 1
ATOM 530 O O . ILE A 1 68 ? -8.534 -10.860 -1.060 1.00 96.56 68 ILE A O 1
ATOM 534 N N . MET A 1 69 ? -7.184 -12.641 -1.243 1.00 94.50 69 MET A N 1
ATOM 535 C CA . MET A 1 69 ? -8.249 -13.649 -1.196 1.00 94.50 69 MET A CA 1
ATOM 536 C C . MET A 1 69 ? -9.069 -13.568 0.101 1.00 94.50 69 MET A C 1
ATOM 538 O O . MET A 1 69 ? -10.289 -13.761 0.101 1.00 94.50 69 MET A O 1
ATOM 542 N N . ALA A 1 70 ? -8.428 -13.246 1.231 1.00 95.94 70 ALA A N 1
ATOM 543 C CA . ALA A 1 70 ? -9.133 -13.055 2.494 1.00 95.94 70 ALA A CA 1
ATOM 544 C C . ALA A 1 70 ? -10.109 -11.866 2.448 1.00 95.94 70 ALA A C 1
ATOM 546 O O . ALA A 1 70 ? -11.155 -11.941 3.096 1.00 95.94 70 ALA A O 1
ATOM 547 N N . LEU A 1 71 ? -9.817 -10.812 1.674 1.00 96.31 71 LEU A N 1
ATOM 548 C CA . LEU A 1 71 ? -10.740 -9.689 1.472 1.00 96.31 71 LEU A CA 1
ATOM 549 C C . LEU A 1 71 ? -12.011 -10.126 0.736 1.00 96.31 71 LEU A C 1
ATOM 551 O O . LEU A 1 71 ? -13.102 -9.736 1.141 1.00 96.31 71 LEU A O 1
ATOM 555 N N . ALA A 1 72 ? -11.897 -10.971 -0.294 1.00 91.06 72 ALA A N 1
ATOM 556 C CA . ALA A 1 72 ? -13.070 -11.504 -0.991 1.00 91.06 72 ALA A CA 1
ATOM 557 C C . ALA A 1 72 ? -13.928 -12.379 -0.066 1.00 91.06 72 ALA A C 1
ATOM 559 O O . ALA A 1 72 ? -15.150 -12.256 -0.034 1.00 91.06 72 ALA A O 1
ATOM 560 N N . LYS A 1 73 ? -13.286 -13.240 0.733 1.00 93.12 73 LYS A N 1
ATOM 561 C CA . LYS A 1 73 ? -13.992 -14.184 1.609 1.00 93.12 73 LYS A CA 1
ATOM 562 C C . LYS A 1 73 ? -14.626 -13.526 2.835 1.00 93.12 73 LYS A C 1
ATOM 564 O O . LYS A 1 73 ? -15.675 -13.969 3.294 1.00 93.12 73 LYS A O 1
ATOM 569 N N . GLN A 1 74 ? -13.957 -12.542 3.430 1.00 93.69 74 GLN A N 1
ATOM 570 C CA . GLN A 1 74 ? -14.336 -11.995 4.740 1.00 93.69 74 GLN A CA 1
ATOM 571 C C . GLN A 1 74 ? -14.874 -10.561 4.659 1.00 93.69 74 GLN A C 1
ATOM 573 O O . GLN A 1 74 ? -15.397 -10.056 5.654 1.00 93.69 74 GLN A O 1
ATOM 578 N N . GLY A 1 75 ? -14.769 -9.919 3.495 1.00 93.50 75 GLY A N 1
ATOM 579 C CA . GLY A 1 75 ? -15.121 -8.522 3.266 1.00 93.50 75 GLY A CA 1
ATOM 580 C C . GLY A 1 75 ? -13.918 -7.579 3.351 1.00 93.50 75 GLY A C 1
ATOM 581 O O . GLY A 1 75 ? -12.799 -7.963 3.682 1.00 93.50 75 GLY A O 1
ATOM 582 N N . VAL A 1 76 ? -14.154 -6.302 3.056 1.00 96.56 76 VAL A N 1
ATOM 583 C CA . VAL A 1 76 ? -13.124 -5.255 3.091 1.00 96.56 76 VAL A CA 1
ATOM 584 C C . VAL A 1 76 ? -13.094 -4.587 4.472 1.00 96.56 76 VAL A C 1
ATOM 586 O O . VAL A 1 76 ? -14.158 -4.266 5.009 1.00 96.56 76 VAL A O 1
ATOM 589 N N . PRO A 1 77 ? -11.914 -4.299 5.060 1.00 97.25 77 PRO A N 1
ATOM 590 C CA . PRO A 1 77 ? -11.814 -3.553 6.312 1.00 97.25 77 PRO A CA 1
ATOM 591 C C . PRO A 1 77 ? -12.077 -2.058 6.085 1.00 97.25 77 PRO A C 1
ATOM 593 O O . PRO A 1 77 ? -11.172 -1.230 6.106 1.00 97.25 77 PRO A O 1
ATOM 596 N N . GLN A 1 78 ? -13.334 -1.703 5.834 1.00 97.62 78 GLN A N 1
ATOM 597 C CA . GLN A 1 78 ? -13.719 -0.332 5.521 1.00 97.62 78 GLN A CA 1
ATOM 598 C C . GLN A 1 78 ? -13.566 0.613 6.720 1.00 97.62 78 GLN A C 1
ATOM 600 O O . GLN A 1 78 ? -13.753 0.238 7.884 1.00 97.62 78 GLN A O 1
ATOM 605 N N . GLY A 1 79 ? -13.292 1.879 6.415 1.00 97.25 79 GLY A N 1
ATOM 606 C CA . GLY A 1 79 ? -13.273 2.971 7.379 1.00 97.25 79 GLY A CA 1
ATOM 607 C C . GLY A 1 79 ? -12.060 3.875 7.230 1.00 97.25 79 GLY A C 1
ATOM 608 O O . GLY A 1 79 ? -11.343 3.829 6.233 1.00 97.25 79 GLY A O 1
ATOM 609 N N . ASN A 1 80 ? -11.843 4.700 8.250 1.00 97.69 80 ASN A N 1
ATOM 610 C CA . ASN A 1 80 ? -10.752 5.665 8.272 1.00 97.69 80 ASN A CA 1
ATOM 611 C C . ASN A 1 80 ? -9.466 5.023 8.792 1.00 97.69 80 ASN A C 1
ATOM 613 O O . ASN A 1 80 ? -9.483 4.195 9.710 1.00 97.69 80 ASN A O 1
ATOM 617 N N . TYR A 1 81 ? -8.352 5.443 8.215 1.00 97.94 81 TYR A N 1
ATOM 618 C CA . TYR A 1 81 ? -7.001 5.004 8.507 1.00 97.94 81 TYR A CA 1
ATOM 619 C C . TYR A 1 81 ? -6.110 6.226 8.722 1.00 97.94 81 TYR A C 1
ATOM 621 O O . TYR A 1 81 ? -6.400 7.320 8.245 1.00 97.94 81 TYR A O 1
ATOM 629 N N . LYS A 1 82 ? -5.007 6.028 9.442 1.00 95.62 82 LYS A N 1
ATOM 630 C CA . LYS A 1 82 ? -3.941 7.024 9.571 1.00 95.62 82 LYS A CA 1
ATOM 631 C C . LYS A 1 82 ? -2.638 6.468 9.033 1.00 95.62 82 LYS A C 1
ATOM 633 O O . LYS A 1 82 ? -2.370 5.274 9.189 1.00 95.62 82 LYS A O 1
ATOM 638 N N . ILE A 1 83 ? -1.818 7.339 8.464 1.00 95.12 83 ILE A N 1
ATOM 639 C CA . ILE A 1 83 ? -0.448 6.990 8.102 1.00 95.12 83 ILE A CA 1
ATOM 640 C C . ILE A 1 83 ? 0.339 6.687 9.381 1.00 95.12 83 ILE A C 1
ATOM 642 O 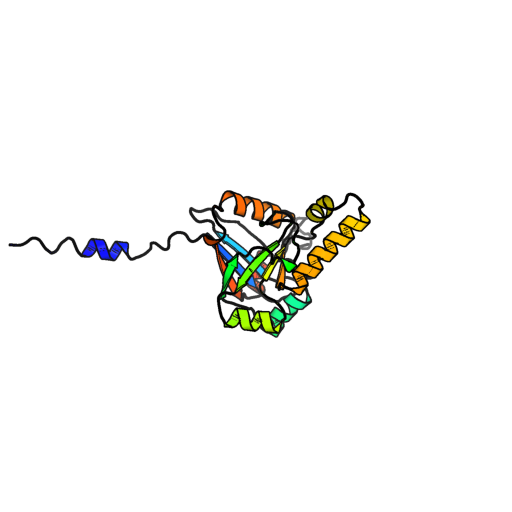O . ILE A 1 83 ? 0.154 7.326 10.420 1.00 95.12 83 ILE A O 1
ATOM 646 N N . SER A 1 84 ? 1.178 5.660 9.315 1.00 92.69 84 SER A N 1
ATOM 647 C CA . SER A 1 84 ? 2.020 5.206 10.415 1.00 92.69 84 SER A CA 1
ATOM 648 C C . SER A 1 84 ? 3.449 5.002 9.942 1.00 92.69 84 SER A C 1
ATOM 650 O O . SER A 1 84 ? 3.694 4.553 8.822 1.00 92.69 84 SER A O 1
ATOM 652 N N . SER A 1 85 ? 4.398 5.244 10.839 1.00 90.81 85 SER A N 1
ATOM 653 C CA . SER A 1 85 ? 5.770 4.766 10.683 1.00 90.81 85 SER A CA 1
ATOM 654 C C . SER A 1 85 ? 5.824 3.238 10.777 1.00 90.81 85 SER A C 1
ATOM 656 O O . SER A 1 85 ? 4.871 2.591 11.233 1.00 90.81 85 SER A O 1
ATOM 658 N N . ALA A 1 86 ? 6.951 2.663 10.352 1.00 90.38 86 ALA A N 1
ATOM 659 C CA . ALA A 1 86 ? 7.264 1.270 10.645 1.00 90.38 86 ALA A CA 1
ATOM 660 C C . ALA A 1 86 ? 7.324 1.045 12.158 1.00 90.38 86 ALA A C 1
ATOM 662 O O . ALA A 1 86 ? 7.807 1.905 12.898 1.00 90.38 86 ALA A O 1
ATOM 663 N N . PHE A 1 87 ? 6.851 -0.112 12.617 1.00 88.38 87 PHE A N 1
ATOM 664 C CA . PHE A 1 87 ? 7.038 -0.483 14.011 1.00 88.38 87 PHE A CA 1
ATOM 665 C C . PHE A 1 87 ? 8.520 -0.772 14.290 1.00 88.38 87 PHE A C 1
ATOM 667 O O . PHE A 1 87 ? 9.195 -1.334 13.421 1.00 88.38 87 PHE A O 1
ATOM 674 N N . PRO A 1 88 ? 9.037 -0.452 15.492 1.00 87.31 88 PRO A N 1
ATOM 675 C CA . PRO A 1 88 ? 10.443 -0.682 15.829 1.00 87.31 88 PRO A CA 1
ATOM 676 C C . PRO A 1 88 ? 10.898 -2.124 15.587 1.00 87.31 88 PRO A C 1
ATOM 678 O O . PRO A 1 88 ? 11.992 -2.367 15.081 1.00 87.31 88 PRO A O 1
ATOM 681 N N . GLU A 1 89 ? 10.034 -3.099 15.864 1.00 86.88 89 GLU A N 1
ATOM 682 C CA . GLU A 1 89 ? 10.375 -4.515 15.741 1.00 86.88 89 GLU A CA 1
ATOM 683 C C . GLU A 1 89 ? 10.288 -5.029 14.289 1.00 86.88 89 GLU A C 1
ATOM 685 O O . GLU A 1 89 ? 10.574 -6.198 14.041 1.00 86.88 89 GLU A O 1
ATOM 690 N N . GLU A 1 90 ? 9.891 -4.191 13.321 1.00 86.81 90 GLU A N 1
ATOM 691 C CA . GLU A 1 90 ? 10.086 -4.476 11.890 1.00 86.81 90 GLU A CA 1
ATOM 692 C C . GLU A 1 90 ? 11.551 -4.283 11.471 1.00 86.81 90 GLU A C 1
ATOM 694 O O . GLU A 1 90 ? 11.958 -4.842 10.451 1.00 86.81 90 GLU A O 1
ATOM 699 N N . GLN A 1 91 ? 12.335 -3.518 12.250 1.00 85.31 91 GLN A N 1
ATOM 700 C CA . GLN A 1 91 ? 13.714 -3.127 11.927 1.00 85.31 91 GLN A CA 1
ATOM 701 C C . GLN A 1 91 ? 13.823 -2.575 10.498 1.00 85.31 91 GLN A C 1
ATOM 703 O O . GLN A 1 91 ? 14.686 -2.967 9.712 1.00 85.31 91 GLN A O 1
ATOM 708 N N . TRP A 1 92 ? 12.876 -1.708 10.134 1.00 89.69 92 TRP A N 1
ATOM 709 C CA . TRP A 1 92 ? 12.793 -1.180 8.780 1.00 89.69 92 TRP A CA 1
ATOM 710 C C . TRP A 1 92 ? 13.985 -0.253 8.487 1.00 89.69 92 TRP A C 1
ATOM 712 O O . TRP A 1 92 ? 14.312 0.584 9.328 1.00 89.69 92 TRP A O 1
ATOM 722 N N . PRO A 1 93 ? 14.619 -0.341 7.303 1.00 86.44 93 PRO A N 1
ATOM 723 C CA . PRO A 1 93 ? 15.851 0.398 7.003 1.00 86.44 93 PRO A CA 1
ATOM 724 C C . PRO A 1 93 ? 15.675 1.910 6.855 1.00 86.44 93 PRO A C 1
ATOM 726 O O . PRO A 1 93 ? 16.661 2.637 6.767 1.00 86.44 93 PRO A O 1
ATOM 729 N N . THR A 1 94 ? 14.437 2.396 6.772 1.00 84.19 94 THR A N 1
ATOM 730 C CA . THR A 1 94 ? 14.135 3.825 6.662 1.00 84.19 94 THR A CA 1
ATOM 731 C C . THR A 1 94 ? 13.162 4.245 7.753 1.00 84.19 94 THR A C 1
ATOM 733 O O . THR A 1 94 ? 12.188 3.549 8.032 1.00 84.19 94 THR A O 1
ATOM 736 N N . SER A 1 95 ? 13.404 5.411 8.348 1.00 76.75 95 SER A N 1
ATOM 737 C CA . SER A 1 95 ? 12.532 5.992 9.376 1.00 76.75 95 SER A CA 1
ATOM 738 C C . SER A 1 95 ? 11.245 6.595 8.803 1.00 76.75 95 SER A C 1
ATOM 740 O O . SER A 1 95 ? 10.246 6.703 9.512 1.00 76.75 95 SER A O 1
ATOM 742 N N . SER A 1 96 ? 11.249 6.958 7.519 1.00 79.69 96 SER A N 1
ATOM 743 C CA . SER A 1 96 ? 10.122 7.558 6.804 1.00 79.69 96 SER A CA 1
ATOM 744 C C . SER A 1 96 ? 9.733 6.765 5.552 1.00 79.69 96 SER A C 1
ATOM 746 O O . SER A 1 96 ? 10.441 5.845 5.112 1.00 79.69 96 SER A O 1
ATOM 748 N N . PHE A 1 97 ? 8.578 7.121 4.982 1.00 85.75 97 PHE A N 1
ATOM 749 C CA . PHE A 1 97 ? 8.132 6.610 3.691 1.00 85.75 97 PHE A CA 1
ATOM 750 C C . PHE A 1 97 ? 9.135 6.990 2.591 1.00 85.75 97 PHE A C 1
ATOM 752 O O . PHE A 1 97 ? 9.562 8.138 2.497 1.00 85.75 97 PHE A O 1
ATOM 759 N N . SER A 1 98 ? 9.519 6.012 1.770 1.00 83.25 98 SER A N 1
ATOM 760 C CA . SER A 1 98 ? 10.480 6.173 0.677 1.00 83.25 98 SER A CA 1
ATOM 761 C C . SER A 1 98 ? 9.949 5.544 -0.611 1.00 83.25 98 SER A C 1
ATOM 763 O O . SER A 1 98 ? 9.127 4.629 -0.560 1.00 83.25 98 SER A O 1
ATOM 765 N N . ALA A 1 99 ? 10.453 5.997 -1.763 1.00 83.12 99 ALA A N 1
ATOM 766 C CA . ALA A 1 99 ? 10.044 5.521 -3.092 1.00 83.12 99 ALA A CA 1
ATOM 767 C C . ALA A 1 99 ? 10.200 4.007 -3.310 1.00 83.12 99 ALA A C 1
ATOM 769 O O . ALA A 1 99 ? 9.526 3.435 -4.154 1.00 83.12 99 ALA A O 1
ATOM 770 N N . ASN A 1 100 ? 11.079 3.355 -2.552 1.00 83.75 100 ASN A N 1
ATOM 771 C CA . ASN A 1 100 ? 11.290 1.908 -2.619 1.00 83.75 100 ASN A CA 1
ATOM 772 C C . ASN A 1 100 ? 10.826 1.213 -1.336 1.00 83.75 100 ASN A C 1
ATOM 774 O O . ASN A 1 100 ? 11.230 0.091 -1.076 1.00 83.75 100 ASN A O 1
ATOM 778 N N . GLY A 1 101 ? 10.066 1.908 -0.489 1.00 88.88 101 GLY A N 1
ATOM 779 C CA . GLY A 1 101 ? 9.608 1.429 0.807 1.00 88.88 101 GLY A CA 1
ATOM 780 C C . GLY A 1 101 ? 8.137 1.038 0.800 1.00 88.88 101 GLY A C 1
ATOM 781 O O . GLY A 1 101 ? 7.579 0.609 -0.210 1.00 88.88 101 GLY A O 1
ATOM 782 N N . ALA A 1 102 ? 7.513 1.181 1.966 1.00 93.69 102 ALA A N 1
ATOM 783 C CA . ALA A 1 102 ? 6.101 0.898 2.150 1.00 93.69 102 ALA A CA 1
ATOM 784 C C . ALA A 1 102 ? 5.416 2.020 2.936 1.00 93.69 102 ALA A C 1
ATOM 786 O O . ALA A 1 102 ? 5.939 2.464 3.965 1.00 93.69 102 ALA A O 1
ATOM 787 N N . LEU A 1 103 ? 4.241 2.446 2.471 1.00 95.56 103 LEU A N 1
ATOM 788 C CA . LEU A 1 103 ? 3.357 3.348 3.205 1.00 95.56 103 LEU A CA 1
ATOM 789 C C . LEU A 1 103 ? 2.426 2.508 4.083 1.00 95.56 103 LEU A C 1
ATOM 791 O O . LEU A 1 103 ? 1.667 1.689 3.567 1.00 95.56 103 LEU A O 1
ATOM 795 N N . ARG A 1 104 ? 2.484 2.696 5.403 1.00 95.94 104 ARG A N 1
ATOM 796 C CA . ARG A 1 104 ? 1.718 1.901 6.375 1.00 95.94 104 ARG A CA 1
ATOM 797 C C . ARG A 1 104 ? 0.508 2.666 6.875 1.00 95.94 104 ARG A C 1
ATOM 799 O O . ARG A 1 104 ? 0.595 3.857 7.164 1.00 95.94 104 ARG A O 1
ATOM 806 N N . LEU A 1 105 ? -0.604 1.956 7.014 1.00 97.62 105 LEU A N 1
ATOM 807 C CA . LEU A 1 105 ? -1.916 2.523 7.290 1.00 97.62 105 LEU A CA 1
ATOM 808 C C . LEU A 1 105 ? -2.559 1.792 8.468 1.00 97.62 105 LEU A C 1
ATOM 810 O O . LEU A 1 105 ? -2.837 0.592 8.395 1.00 97.62 105 LEU A O 1
ATOM 814 N N . LEU A 1 106 ? -2.835 2.521 9.549 1.00 97.31 106 LEU A N 1
ATOM 815 C CA . LEU A 1 106 ? -3.452 1.978 10.757 1.00 97.31 106 LEU A CA 1
ATOM 816 C C . LEU A 1 106 ? -4.952 2.284 10.825 1.00 97.31 106 LEU A C 1
ATOM 818 O O . LEU A 1 106 ? -5.327 3.461 10.810 1.00 97.31 106 LEU A O 1
ATOM 822 N N . PRO A 1 107 ? -5.812 1.264 10.992 1.00 97.94 107 PRO A N 1
ATOM 823 C CA . PRO A 1 107 ? -7.256 1.453 11.076 1.00 97.94 107 PRO A CA 1
ATOM 824 C C . PRO A 1 107 ? -7.648 2.252 12.324 1.00 97.94 107 PRO A C 1
ATOM 826 O O . PRO A 1 107 ? -7.188 1.973 13.434 1.00 97.94 107 PRO A O 1
ATOM 829 N N . GLN A 1 108 ? -8.543 3.223 12.157 1.00 97.12 108 GLN A N 1
ATOM 830 C CA . GLN A 1 108 ? -9.105 4.026 13.250 1.00 97.12 108 GLN A CA 1
ATOM 831 C C . GLN A 1 108 ? -10.440 3.470 13.762 1.00 97.12 108 GLN A C 1
ATOM 833 O O . GLN A 1 108 ? -10.810 3.710 14.909 1.00 97.12 108 GLN A O 1
ATOM 838 N N . THR A 1 109 ? -11.159 2.690 12.950 1.00 95.69 109 THR A N 1
ATOM 839 C CA . THR A 1 109 ? -12.459 2.126 13.336 1.00 95.69 109 THR A CA 1
ATOM 840 C C . THR A 1 109 ? -12.303 0.777 14.049 1.00 95.69 109 THR A C 1
ATOM 842 O O . THR A 1 109 ? -11.460 -0.050 13.689 1.00 95.69 109 THR A O 1
ATOM 845 N N . LYS A 1 110 ? -13.160 0.507 15.048 1.00 95.81 110 LYS A N 1
ATOM 846 C CA . LYS A 1 110 ? -13.178 -0.785 15.768 1.00 95.81 110 LYS A CA 1
ATOM 847 C C . LYS A 1 110 ? -13.447 -1.966 14.831 1.00 95.81 110 LYS A C 1
ATOM 849 O O . LYS A 1 110 ? -12.890 -3.044 15.034 1.00 95.81 110 LYS A O 1
ATOM 854 N N . PHE A 1 111 ? -14.286 -1.763 13.812 1.00 94.94 111 PHE A N 1
ATOM 855 C CA . PHE A 1 111 ? -14.584 -2.772 12.797 1.00 94.94 111 PHE A CA 1
ATOM 856 C C . PHE A 1 111 ? -13.321 -3.180 12.029 1.00 94.94 111 PHE A C 1
ATOM 858 O O . PHE A 1 111 ? -12.935 -4.347 12.088 1.00 94.94 111 PHE A O 1
ATOM 865 N N . ALA A 1 112 ? -12.631 -2.221 11.400 1.00 96.94 112 ALA A N 1
ATOM 866 C CA . ALA A 1 112 ? -11.428 -2.494 10.615 1.00 96.94 112 ALA A CA 1
ATOM 867 C C . ALA A 1 112 ? -10.295 -3.077 11.477 1.00 96.94 112 ALA A C 1
ATOM 869 O O . ALA A 1 112 ? -9.625 -4.022 11.064 1.00 96.94 112 ALA A O 1
ATOM 870 N N . GLN A 1 113 ? -10.131 -2.591 12.714 1.00 97.69 113 GLN A N 1
ATOM 871 C CA . GLN A 1 113 ? -9.189 -3.166 13.681 1.00 97.69 113 GLN A CA 1
ATOM 872 C C . GLN A 1 113 ? -9.504 -4.632 14.002 1.00 97.69 113 GLN A C 1
ATOM 874 O O . GLN A 1 113 ? -8.607 -5.474 13.987 1.00 97.69 113 GLN A O 1
ATOM 879 N N . LYS A 1 114 ? -10.771 -4.957 14.301 1.00 96.75 114 LYS A N 1
ATOM 880 C CA . LYS A 1 114 ? -11.194 -6.332 14.613 1.00 96.75 114 LYS A CA 1
ATOM 881 C C . LYS A 1 114 ? -11.023 -7.242 13.400 1.00 96.75 114 LYS A C 1
ATOM 883 O O . LYS A 1 114 ? -10.554 -8.363 13.573 1.00 96.75 114 LYS A O 1
ATOM 888 N N . PHE A 1 115 ? -11.378 -6.764 12.209 1.00 96.50 115 PHE A N 1
ATOM 889 C CA . PHE A 1 115 ? -11.192 -7.485 10.954 1.00 96.50 115 PHE A CA 1
ATOM 890 C C . PHE A 1 115 ? -9.718 -7.833 10.731 1.00 96.50 115 PHE A C 1
ATOM 892 O O . PHE A 1 115 ? -9.363 -9.006 10.659 1.00 96.50 115 PHE A O 1
ATOM 899 N N . LEU A 1 116 ? -8.842 -6.825 10.707 1.00 97.88 116 LEU A N 1
ATOM 900 C CA . LEU A 1 116 ? -7.423 -7.028 10.420 1.00 97.88 116 LEU A CA 1
ATOM 901 C C . LEU A 1 116 ? -6.759 -7.906 11.482 1.00 97.88 116 LEU A C 1
ATOM 903 O O . LEU A 1 116 ? -6.002 -8.809 11.138 1.00 97.88 116 LEU A O 1
ATOM 907 N N . ARG A 1 117 ? -7.125 -7.736 12.759 1.00 97.25 117 ARG A N 1
ATOM 908 C CA . ARG A 1 117 ? -6.616 -8.578 13.847 1.00 97.25 117 ARG A CA 1
ATOM 909 C C . ARG A 1 117 ? -7.002 -10.050 13.689 1.00 97.25 117 ARG A C 1
ATOM 911 O O . ARG A 1 117 ? -6.185 -10.902 14.021 1.00 97.25 117 ARG A O 1
ATOM 918 N N . LYS A 1 118 ? -8.204 -10.363 13.185 1.00 96.62 118 LYS A N 1
ATOM 919 C CA . LYS A 1 118 ? -8.597 -11.754 12.880 1.00 96.62 118 LYS A CA 1
ATOM 920 C C . LYS A 1 118 ? -7.701 -12.382 11.810 1.00 96.62 118 LYS A C 1
ATOM 922 O O . LYS A 1 118 ? -7.439 -13.573 11.878 1.00 96.62 118 LYS A O 1
ATOM 927 N N . LEU A 1 119 ? -7.201 -11.576 10.874 1.00 96.38 119 LEU A N 1
ATOM 928 C CA . LEU A 1 119 ? -6.233 -11.988 9.852 1.00 96.38 119 LEU A CA 1
ATOM 929 C C . LEU A 1 119 ? -4.773 -11.942 10.340 1.00 96.38 119 LEU A C 1
ATOM 931 O O . LEU A 1 119 ? -3.851 -12.061 9.538 1.00 96.38 119 LEU A O 1
ATOM 935 N N . GLY A 1 120 ? -4.537 -11.696 11.634 1.00 96.44 120 GLY A N 1
ATOM 936 C CA . GLY A 1 120 ? -3.192 -11.517 12.188 1.00 96.44 120 GLY A CA 1
ATOM 937 C C . GLY A 1 120 ? -2.502 -10.214 11.766 1.00 96.44 120 GLY A C 1
ATOM 938 O O . GLY A 1 120 ? -1.324 -10.024 12.063 1.00 96.44 120 GLY A O 1
ATOM 939 N N . LYS A 1 121 ? -3.213 -9.294 11.105 1.00 97.38 121 LYS A N 1
ATOM 940 C CA . LYS A 1 121 ? -2.670 -8.030 10.598 1.00 97.38 121 LYS A CA 1
ATOM 941 C C . LYS A 1 121 ? -2.944 -6.870 11.562 1.00 97.38 121 LYS A C 1
ATOM 943 O O . LYS A 1 121 ? -3.939 -6.839 12.288 1.00 97.38 121 LYS A O 1
ATOM 948 N N . LYS A 1 122 ? -2.061 -5.873 11.555 1.00 97.00 122 LYS A N 1
ATOM 949 C CA . LYS A 1 122 ? -2.172 -4.622 12.327 1.00 97.00 122 LYS A CA 1
ATOM 950 C C . LYS A 1 122 ? -2.775 -3.475 11.517 1.00 97.00 122 LYS A C 1
ATOM 952 O O . LYS A 1 122 ? -3.327 -2.545 12.097 1.00 97.00 122 LYS A O 1
ATOM 957 N N . GLY A 1 123 ? -2.680 -3.548 10.195 1.00 97.81 123 GLY A N 1
ATOM 958 C CA . GLY A 1 123 ? -3.045 -2.479 9.275 1.00 97.81 123 GLY A CA 1
ATOM 959 C C . GLY A 1 123 ? -2.909 -2.918 7.824 1.00 97.81 123 GLY A C 1
ATOM 960 O O . GLY A 1 123 ? -2.750 -4.109 7.548 1.00 97.81 123 GLY A O 1
ATOM 961 N N . LEU A 1 124 ? -2.919 -1.946 6.917 1.00 98.31 124 LEU A N 1
ATOM 962 C CA . LEU A 1 124 ? -2.588 -2.138 5.505 1.00 98.31 124 LEU A CA 1
ATOM 963 C C . LEU A 1 124 ? -1.211 -1.544 5.200 1.00 98.31 124 LEU A C 1
ATOM 965 O O . LEU A 1 124 ? -0.784 -0.606 5.874 1.00 98.31 124 LEU A O 1
ATOM 969 N N . ALA A 1 125 ? -0.530 -2.057 4.180 1.00 97.25 125 ALA A N 1
ATOM 970 C CA . ALA A 1 125 ? 0.708 -1.460 3.691 1.00 97.25 125 ALA A CA 1
ATOM 971 C C . ALA A 1 125 ? 0.743 -1.425 2.163 1.00 97.25 125 ALA A C 1
ATOM 973 O O . ALA A 1 125 ? 0.615 -2.460 1.521 1.00 97.25 125 ALA A O 1
ATOM 974 N N . LEU A 1 126 ? 0.955 -0.245 1.587 1.00 96.75 126 LEU A N 1
ATOM 975 C CA . LEU A 1 126 ? 1.177 -0.067 0.155 1.00 96.75 126 LEU A CA 1
ATOM 976 C C . LEU A 1 126 ? 2.669 -0.193 -0.152 1.00 96.75 126 LEU A C 1
ATOM 978 O O . LEU A 1 126 ? 3.460 0.514 0.472 1.00 96.75 126 LEU A O 1
ATOM 982 N N . HIS A 1 127 ? 3.065 -1.041 -1.101 1.00 94.75 127 HIS A N 1
ATOM 983 C CA . HIS A 1 127 ? 4.482 -1.273 -1.412 1.00 94.75 127 HIS A CA 1
ATOM 984 C C . HIS A 1 127 ? 4.783 -1.445 -2.912 1.00 94.75 127 HIS A C 1
ATOM 986 O O . HIS A 1 127 ? 3.877 -1.670 -3.719 1.00 94.75 127 HIS A O 1
ATOM 992 N N . ALA A 1 128 ? 6.077 -1.328 -3.251 1.00 90.00 128 ALA A N 1
ATOM 993 C CA . ALA A 1 128 ? 6.705 -1.595 -4.554 1.00 90.00 128 ALA A CA 1
ATOM 994 C C . ALA A 1 128 ? 7.079 -3.095 -4.739 1.00 90.00 128 ALA A C 1
ATOM 996 O O . ALA A 1 128 ? 6.792 -3.914 -3.872 1.00 90.00 128 ALA A O 1
ATOM 997 N N . LYS A 1 129 ? 7.592 -3.482 -5.918 1.00 81.31 129 LYS A N 1
ATOM 998 C CA . LYS A 1 129 ? 7.752 -4.878 -6.410 1.00 81.31 129 LYS A CA 1
ATOM 999 C C . LYS A 1 129 ? 8.613 -5.696 -5.502 1.00 81.31 129 LYS A C 1
ATOM 1001 O O . LYS A 1 129 ? 8.342 -6.861 -5.235 1.00 81.31 129 LYS A O 1
ATOM 1006 N N . ASP A 1 130 ? 9.642 -5.019 -5.071 1.00 75.06 130 ASP A N 1
ATOM 1007 C CA . ASP A 1 130 ? 10.711 -5.540 -4.301 1.00 75.06 130 ASP A CA 1
ATOM 1008 C C . ASP A 1 130 ? 11.320 -4.382 -3.523 1.00 75.06 130 ASP A C 1
ATOM 1010 O O . ASP A 1 130 ? 11.078 -3.197 -3.785 1.00 75.06 130 ASP A O 1
ATOM 1014 N N . PHE A 1 131 ? 12.106 -4.755 -2.527 1.00 88.38 131 PHE A N 1
ATOM 1015 C CA . PHE A 1 131 ? 12.856 -3.821 -1.712 1.00 88.38 131 PHE A CA 1
ATOM 1016 C C . PHE A 1 131 ? 14.322 -3.798 -2.151 1.00 88.38 131 PHE A C 1
ATOM 1018 O O . PHE A 1 131 ? 15.177 -3.375 -1.377 1.00 88.38 131 PHE A O 1
ATOM 1025 N N . TYR A 1 132 ? 14.623 -4.211 -3.391 1.00 86.31 132 TYR A N 1
ATOM 1026 C CA . TYR A 1 132 ? 15.977 -4.323 -3.944 1.00 86.31 132 TYR A CA 1
ATOM 1027 C C . TYR A 1 132 ? 16.809 -3.052 -3.731 1.00 86.31 132 TYR A C 1
ATOM 1029 O O . TYR A 1 132 ? 17.901 -3.151 -3.172 1.00 86.31 132 TYR A O 1
ATOM 1037 N N . PRO A 1 133 ? 16.319 -1.840 -4.064 1.00 86.38 133 PRO A N 1
ATOM 1038 C CA . PRO A 1 133 ? 17.090 -0.619 -3.827 1.00 86.38 133 PRO A CA 1
ATOM 1039 C C . PRO A 1 133 ? 17.294 -0.272 -2.344 1.00 86.38 133 PRO A C 1
ATOM 1041 O O . PRO A 1 133 ? 18.202 0.490 -2.016 1.00 86.38 133 PRO A O 1
ATOM 1044 N N . LEU A 1 134 ? 16.449 -0.774 -1.436 1.00 87.12 134 LEU A N 1
ATOM 1045 C CA . LEU A 1 134 ? 16.668 -0.632 0.008 1.00 87.12 134 LEU A CA 1
ATOM 1046 C C . LEU A 1 134 ? 17.671 -1.673 0.511 1.00 87.12 134 LEU A C 1
ATOM 1048 O O . LEU A 1 134 ? 18.586 -1.325 1.251 1.00 87.12 134 LEU A O 1
ATOM 1052 N N . ALA A 1 135 ? 17.538 -2.920 0.066 1.00 87.56 135 ALA A N 1
ATOM 1053 C CA . ALA A 1 135 ? 18.440 -4.019 0.382 1.00 87.56 135 ALA A CA 1
ATOM 1054 C C . ALA A 1 135 ? 19.862 -3.781 -0.156 1.00 87.56 135 ALA A C 1
ATOM 1056 O O . ALA A 1 135 ? 20.838 -4.076 0.528 1.00 87.56 135 ALA A O 1
ATOM 1057 N N . GLY A 1 136 ? 19.999 -3.151 -1.326 1.00 86.75 136 GLY A N 1
ATOM 1058 C CA . GLY A 1 136 ? 21.287 -2.760 -1.910 1.00 86.75 136 GLY A CA 1
ATOM 1059 C C . GLY A 1 136 ? 22.072 -1.738 -1.079 1.00 86.75 136 GLY A C 1
ATOM 1060 O O . GLY A 1 136 ? 23.270 -1.578 -1.277 1.00 86.75 136 GLY A O 1
ATOM 1061 N N . LYS A 1 137 ? 21.428 -1.067 -0.112 1.00 86.06 137 LYS A N 1
ATOM 1062 C CA . LYS A 1 137 ? 22.114 -0.204 0.867 1.00 86.06 137 LYS A CA 1
ATOM 1063 C C . LYS A 1 137 ? 22.700 -0.988 2.042 1.00 86.06 137 LYS A C 1
ATOM 1065 O O . LYS A 1 137 ? 23.503 -0.442 2.787 1.00 86.06 137 LYS A O 1
ATOM 1070 N N . MET A 1 138 ? 22.276 -2.238 2.230 1.00 86.31 138 MET A N 1
ATOM 1071 C CA . MET A 1 138 ? 22.731 -3.113 3.314 1.00 86.31 138 MET A CA 1
ATOM 1072 C C . MET A 1 138 ? 23.922 -3.975 2.888 1.00 86.31 138 MET A C 1
ATOM 1074 O O . MET A 1 138 ? 24.726 -4.379 3.721 1.00 86.31 138 MET A O 1
ATOM 1078 N N . THR A 1 139 ? 24.019 -4.300 1.598 1.00 89.00 139 THR A N 1
ATOM 1079 C CA . THR A 1 139 ? 25.052 -5.182 1.048 1.00 89.00 139 THR A CA 1
ATOM 1080 C C . THR A 1 139 ? 25.208 -4.968 -0.454 1.00 89.00 139 THR A C 1
ATOM 1082 O O . THR A 1 139 ? 24.258 -4.594 -1.138 1.00 89.00 139 THR A O 1
ATOM 1085 N N . THR A 1 140 ? 26.398 -5.251 -0.980 1.00 89.75 140 THR A N 1
ATOM 1086 C CA . THR A 1 140 ? 26.708 -5.200 -2.416 1.00 89.75 140 THR A CA 1
ATOM 1087 C C . THR A 1 140 ? 26.647 -6.573 -3.094 1.00 89.75 140 THR A C 1
ATOM 1089 O O . THR A 1 140 ? 26.714 -6.650 -4.318 1.00 89.75 140 THR A O 1
ATOM 1092 N N . ASN A 1 141 ? 26.506 -7.668 -2.335 1.00 95.31 141 ASN A N 1
ATOM 1093 C CA . ASN A 1 141 ? 26.416 -9.020 -2.891 1.00 95.31 141 ASN A CA 1
ATOM 1094 C C . ASN A 1 141 ? 25.000 -9.278 -3.452 1.00 95.31 141 ASN A C 1
ATOM 1096 O O . ASN A 1 141 ? 24.053 -9.287 -2.663 1.00 95.31 141 ASN A O 1
ATOM 1100 N N . PRO A 1 142 ? 24.825 -9.575 -4.757 1.00 93.31 142 PRO A N 1
ATOM 1101 C CA . PRO A 1 142 ? 23.498 -9.714 -5.368 1.00 93.31 142 PRO A CA 1
ATOM 1102 C C . PRO A 1 142 ? 22.599 -10.775 -4.720 1.00 93.31 142 PRO A C 1
ATOM 1104 O O . PRO A 1 142 ? 21.402 -10.546 -4.553 1.00 93.31 142 PRO A O 1
ATOM 1107 N N . LYS A 1 143 ? 23.165 -11.916 -4.296 1.00 94.12 143 LYS A N 1
ATOM 1108 C CA . LYS A 1 143 ? 22.403 -12.971 -3.605 1.00 94.12 143 LYS A CA 1
ATOM 1109 C C . LYS A 1 143 ? 21.911 -12.490 -2.242 1.00 94.12 143 LYS A C 1
ATOM 1111 O O . LYS A 1 143 ? 20.776 -12.764 -1.865 1.00 94.12 143 LYS A O 1
ATOM 1116 N N . MET A 1 144 ? 22.746 -11.736 -1.528 1.00 94.94 144 MET A N 1
ATOM 1117 C CA . MET A 1 144 ? 22.364 -11.146 -0.245 1.00 94.94 144 MET A CA 1
ATOM 1118 C C . MET A 1 144 ? 21.349 -10.010 -0.419 1.00 94.94 144 MET A C 1
ATOM 1120 O O . MET A 1 144 ? 20.458 -9.876 0.412 1.00 94.94 144 MET A O 1
ATOM 1124 N N . VAL A 1 145 ? 21.425 -9.224 -1.501 1.00 92.69 145 VAL A N 1
ATOM 1125 C CA . VAL A 1 145 ? 20.411 -8.201 -1.817 1.00 92.69 145 VAL A CA 1
ATOM 1126 C C . VAL A 1 145 ? 19.041 -8.845 -2.031 1.00 92.69 145 VAL A C 1
ATOM 1128 O O . VAL A 1 145 ? 18.070 -8.391 -1.427 1.00 92.69 145 VAL A O 1
ATOM 1131 N N . GLN A 1 146 ? 18.961 -9.912 -2.833 1.00 91.88 146 GLN A N 1
ATOM 1132 C CA . GLN A 1 146 ? 17.719 -10.672 -3.015 1.00 91.88 146 GLN A CA 1
ATOM 1133 C C . GLN A 1 146 ? 17.201 -11.192 -1.669 1.00 91.88 146 GLN A C 1
ATOM 1135 O O . GLN A 1 146 ? 16.062 -10.915 -1.308 1.00 91.88 146 GLN A O 1
ATOM 1140 N N . PHE A 1 147 ? 18.066 -11.842 -0.885 1.00 93.25 147 PHE A N 1
ATOM 1141 C CA . PHE A 1 147 ? 17.714 -12.361 0.437 1.00 93.25 147 PHE A CA 1
ATOM 1142 C C . PHE A 1 147 ? 17.139 -11.281 1.366 1.00 93.25 147 PHE A C 1
ATOM 1144 O O . PHE A 1 147 ? 16.079 -11.472 1.958 1.00 93.25 147 PHE A O 1
ATOM 1151 N N . PHE A 1 148 ? 17.791 -10.120 1.480 1.00 92.62 148 PHE A N 1
ATOM 1152 C CA . PHE A 1 148 ? 17.279 -9.026 2.308 1.00 92.62 148 PHE A CA 1
ATOM 1153 C C . PHE A 1 148 ? 15.994 -8.417 1.743 1.00 92.62 148 PHE A C 1
ATOM 1155 O O . PHE A 1 148 ? 15.112 -8.052 2.519 1.00 92.62 148 PHE A O 1
ATOM 1162 N N . SER A 1 149 ? 15.859 -8.319 0.419 1.00 92.62 149 SER A N 1
ATOM 1163 C CA . SER A 1 149 ? 14.620 -7.862 -0.213 1.00 92.62 149 SER A CA 1
ATOM 1164 C C . SER A 1 149 ? 13.446 -8.777 0.145 1.00 92.62 149 SER A C 1
ATOM 1166 O O . SER A 1 149 ? 12.391 -8.285 0.553 1.00 92.62 149 SER A O 1
ATOM 1168 N N . ASP A 1 150 ? 13.642 -10.093 0.067 1.00 92.44 150 ASP A N 1
ATOM 1169 C CA . ASP A 1 150 ? 12.619 -11.081 0.418 1.00 92.44 150 ASP A CA 1
ATOM 1170 C C . ASP A 1 150 ? 12.276 -11.012 1.904 1.00 92.44 150 ASP A C 1
ATOM 1172 O O . ASP A 1 150 ? 11.105 -10.899 2.266 1.00 92.44 150 ASP A O 1
ATOM 1176 N N . GLN A 1 151 ? 13.287 -10.935 2.776 1.00 92.69 151 GLN A N 1
ATOM 1177 C CA . GLN A 1 151 ? 13.063 -10.769 4.212 1.00 92.69 151 GLN A CA 1
ATOM 1178 C C . GLN A 1 151 ? 12.286 -9.493 4.556 1.00 92.69 151 GLN A C 1
ATOM 1180 O O . GLN A 1 151 ? 11.450 -9.507 5.462 1.00 92.69 151 GLN A O 1
ATOM 1185 N N . LEU A 1 152 ? 12.549 -8.376 3.870 1.00 93.31 152 LEU A N 1
ATOM 1186 C CA . LEU A 1 152 ? 11.796 -7.137 4.074 1.00 93.31 152 LEU A CA 1
ATOM 1187 C C . LEU A 1 152 ? 10.323 -7.327 3.705 1.00 93.31 152 LEU A C 1
ATOM 1189 O O . LEU A 1 152 ? 9.447 -6.886 4.455 1.00 93.31 152 LEU A O 1
ATOM 1193 N N . PHE A 1 153 ? 10.043 -8.022 2.601 1.00 94.06 153 PHE A N 1
ATOM 1194 C CA . PHE A 1 153 ? 8.674 -8.348 2.222 1.00 94.06 153 PHE A CA 1
ATOM 1195 C C . PHE A 1 153 ? 8.002 -9.278 3.228 1.00 94.06 153 PHE A C 1
ATOM 1197 O O . PHE A 1 153 ? 6.917 -8.956 3.705 1.00 94.06 153 PHE A O 1
ATOM 1204 N N . GLU A 1 154 ? 8.646 -10.374 3.620 1.00 93.19 154 GLU A N 1
ATOM 1205 C CA . GLU A 1 154 ? 8.094 -11.322 4.590 1.00 93.19 154 GLU A CA 1
ATOM 1206 C C . GLU A 1 154 ? 7.759 -10.648 5.925 1.00 93.19 154 GLU A C 1
ATOM 1208 O O . GLU A 1 154 ? 6.684 -10.864 6.490 1.00 93.19 154 GLU A O 1
ATOM 1213 N N . ARG A 1 155 ? 8.642 -9.775 6.427 1.00 93.00 155 ARG A N 1
ATOM 1214 C CA . ARG A 1 155 ? 8.401 -9.005 7.660 1.00 93.00 155 ARG A CA 1
ATOM 1215 C C . ARG A 1 155 ? 7.213 -8.059 7.518 1.00 93.00 155 ARG A C 1
ATOM 1217 O O . ARG A 1 155 ? 6.407 -7.962 8.450 1.00 93.00 155 ARG A O 1
ATOM 1224 N N . LEU A 1 156 ? 7.095 -7.385 6.372 1.00 94.69 156 LEU A N 1
ATOM 1225 C CA . LEU A 1 156 ? 5.970 -6.503 6.079 1.00 94.69 156 LEU A CA 1
ATOM 1226 C C . LEU A 1 156 ? 4.664 -7.310 6.010 1.00 94.69 156 LEU A C 1
ATOM 1228 O O . LEU A 1 156 ? 3.728 -7.021 6.755 1.00 94.69 156 LEU A O 1
ATOM 1232 N N . ALA A 1 157 ? 4.625 -8.364 5.194 1.00 95.19 157 ALA A N 1
ATOM 1233 C CA . ALA A 1 157 ? 3.463 -9.226 5.001 1.00 95.19 157 ALA A CA 1
ATOM 1234 C C . ALA A 1 157 ? 3.044 -9.935 6.291 1.00 95.19 157 ALA A C 1
ATOM 1236 O O . ALA A 1 157 ? 1.858 -10.075 6.569 1.00 95.19 157 ALA A O 1
ATOM 1237 N N . LYS A 1 158 ? 3.979 -10.304 7.169 1.00 94.88 158 LYS A N 1
ATOM 1238 C CA . LYS A 1 158 ? 3.646 -10.907 8.467 1.00 94.88 158 LYS A CA 1
ATOM 1239 C C . LYS A 1 158 ? 2.770 -10.006 9.344 1.00 94.88 158 LYS A C 1
ATOM 1241 O O . LYS A 1 158 ? 1.974 -10.512 10.130 1.00 94.88 158 LYS A O 1
ATOM 1246 N N . ARG A 1 159 ? 2.919 -8.681 9.248 1.00 94.50 159 ARG A N 1
ATOM 1247 C CA . ARG A 1 159 ? 2.242 -7.716 10.138 1.00 94.50 159 ARG A CA 1
ATOM 1248 C C . ARG A 1 159 ? 1.158 -6.906 9.455 1.00 94.50 159 ARG A C 1
ATOM 1250 O O . ARG A 1 159 ? 0.234 -6.449 10.126 1.00 94.50 159 ARG A O 1
ATOM 1257 N N . TRP A 1 160 ? 1.264 -6.710 8.153 1.00 97.56 160 TRP A N 1
ATOM 1258 C CA . TRP A 1 160 ? 0.408 -5.820 7.386 1.00 97.56 160 TRP A CA 1
ATOM 1259 C C . TRP A 1 160 ? -0.320 -6.610 6.302 1.00 97.56 160 TRP A C 1
ATOM 1261 O O . TRP A 1 160 ? 0.205 -7.583 5.767 1.00 97.56 160 TRP A O 1
ATOM 1271 N N . GLY A 1 161 ? -1.553 -6.215 5.998 1.00 97.62 161 GLY A N 1
ATOM 1272 C CA . GLY A 1 161 ? -2.200 -6.626 4.759 1.00 97.62 161 GLY A CA 1
ATOM 1273 C C . GLY A 1 161 ? -1.577 -5.841 3.615 1.00 97.62 161 GLY A C 1
ATOM 1274 O O . GLY A 1 161 ? -1.820 -4.635 3.507 1.00 97.62 161 GLY A O 1
ATOM 1275 N N . THR A 1 162 ? -0.697 -6.471 2.838 1.00 96.94 162 THR A N 1
ATOM 1276 C CA . THR A 1 162 ? 0.106 -5.741 1.853 1.00 96.94 162 THR A CA 1
ATOM 1277 C C . THR A 1 162 ? -0.632 -5.608 0.529 1.00 96.94 162 THR A C 1
ATOM 1279 O O . THR A 1 162 ? -1.282 -6.534 0.055 1.00 96.94 162 THR A O 1
ATOM 1282 N N . LEU A 1 163 ? -0.532 -4.422 -0.062 1.00 97.19 163 LEU A N 1
ATOM 1283 C CA . LEU A 1 163 ? -1.144 -4.034 -1.321 1.00 97.19 163 LEU A CA 1
ATOM 1284 C C . LEU A 1 163 ? -0.038 -3.536 -2.253 1.00 97.19 163 LEU A C 1
ATOM 1286 O O . LEU A 1 163 ? 0.785 -2.695 -1.883 1.00 97.19 163 LEU A O 1
ATOM 1290 N N . ARG A 1 164 ? -0.011 -4.071 -3.466 1.00 95.12 164 ARG A N 1
ATOM 1291 C CA . ARG A 1 164 ? 1.089 -3.928 -4.420 1.00 95.12 164 ARG A CA 1
ATOM 1292 C C . ARG A 1 164 ? 0.752 -2.849 -5.464 1.00 95.12 164 ARG A C 1
ATOM 1294 O O . ARG A 1 164 ? -0.329 -2.905 -6.026 1.00 95.12 164 ARG A O 1
ATOM 1301 N N . ILE A 1 165 ? 1.662 -1.916 -5.772 1.00 94.38 165 ILE A N 1
ATOM 1302 C CA . ILE A 1 165 ? 1.572 -0.980 -6.930 1.00 94.38 165 ILE A CA 1
ATOM 1303 C C . ILE A 1 165 ? 2.867 -0.940 -7.743 1.00 94.38 165 ILE A C 1
ATOM 1305 O O . ILE A 1 165 ? 3.939 -1.097 -7.172 1.00 94.38 165 ILE A O 1
ATOM 1309 N N . SER A 1 166 ? 2.845 -0.690 -9.052 1.00 91.31 166 SER A N 1
ATOM 1310 C CA . SER A 1 166 ? 4.074 -0.756 -9.870 1.00 91.31 166 SER A CA 1
ATOM 1311 C C . SER A 1 166 ? 5.237 0.099 -9.310 1.00 91.31 166 SER A C 1
ATOM 1313 O O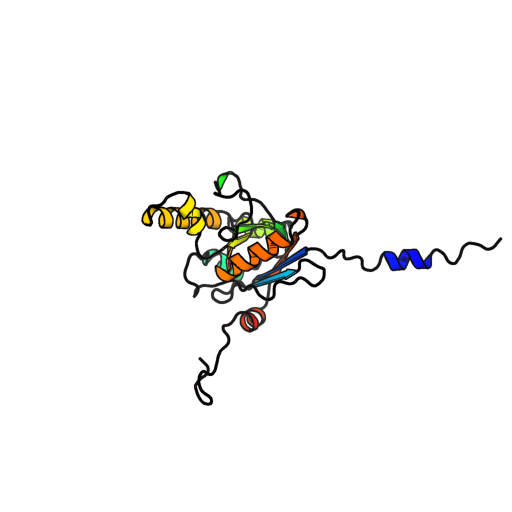 . SER A 1 166 ? 5.020 1.085 -8.609 1.00 91.31 166 SER A O 1
ATOM 1315 N N . ASN A 1 167 ? 6.495 -0.270 -9.589 1.00 89.56 167 ASN A N 1
ATOM 1316 C CA . ASN A 1 167 ? 7.655 0.513 -9.110 1.00 89.56 167 ASN A CA 1
ATOM 1317 C C . ASN A 1 167 ? 7.626 1.943 -9.648 1.00 89.56 167 ASN A C 1
ATOM 1319 O O . ASN A 1 167 ? 7.932 2.892 -8.928 1.00 89.56 167 ASN A O 1
ATOM 1323 N N . TRP A 1 168 ? 7.208 2.080 -10.905 1.00 89.06 168 TRP A N 1
ATOM 1324 C CA . TRP A 1 168 ? 6.995 3.367 -11.546 1.00 89.06 168 TRP A CA 1
ATOM 1325 C C . TRP A 1 168 ? 5.968 4.208 -10.784 1.00 89.06 168 TRP A C 1
ATOM 1327 O O . TRP A 1 168 ? 6.220 5.365 -10.448 1.00 89.06 168 TRP A O 1
ATOM 1337 N N . ASP A 1 169 ? 4.829 3.604 -10.447 1.00 92.19 169 ASP A N 1
ATOM 1338 C CA . ASP A 1 169 ? 3.774 4.260 -9.683 1.00 92.19 169 ASP A CA 1
ATOM 1339 C C . ASP A 1 169 ? 4.211 4.613 -8.271 1.00 92.19 169 ASP A C 1
ATOM 1341 O O . ASP A 1 169 ? 3.920 5.716 -7.822 1.00 92.19 169 ASP A O 1
ATOM 1345 N N . MET A 1 170 ? 4.955 3.737 -7.592 1.00 92.94 170 MET A N 1
ATOM 1346 C CA . MET A 1 170 ? 5.478 4.033 -6.263 1.00 92.94 170 MET A CA 1
ATOM 1347 C C . MET A 1 170 ? 6.449 5.217 -6.293 1.00 92.94 170 MET A C 1
ATOM 1349 O O . MET A 1 170 ? 6.349 6.096 -5.440 1.00 92.94 170 MET A O 1
ATOM 1353 N N . GLY A 1 171 ? 7.347 5.289 -7.281 1.00 92.44 171 GLY A N 1
ATOM 1354 C CA . GLY A 1 171 ? 8.256 6.426 -7.442 1.00 92.44 171 GLY A CA 1
ATOM 1355 C C . GLY A 1 171 ? 7.498 7.741 -7.627 1.00 92.44 171 GLY A C 1
ATOM 1356 O O . GLY A 1 171 ? 7.698 8.692 -6.866 1.00 92.44 171 GLY A O 1
ATOM 1357 N N . ARG A 1 172 ? 6.546 7.769 -8.572 1.00 93.38 172 ARG A N 1
ATOM 1358 C CA . ARG A 1 172 ? 5.694 8.944 -8.817 1.00 93.38 172 ARG A CA 1
ATOM 1359 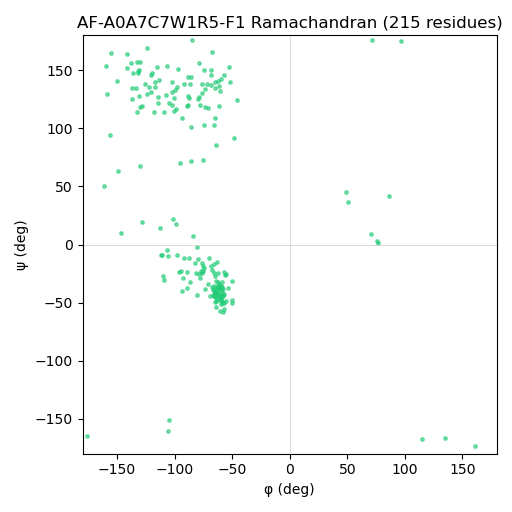C C . ARG A 1 172 ? 4.856 9.310 -7.592 1.00 93.38 172 ARG A C 1
ATOM 1361 O O . ARG A 1 172 ? 4.764 10.491 -7.252 1.00 93.38 172 ARG A O 1
ATOM 1368 N N . PHE A 1 173 ? 4.253 8.320 -6.937 1.00 94.44 173 PHE A N 1
ATOM 1369 C CA . PHE A 1 173 ? 3.427 8.515 -5.750 1.00 94.44 173 PHE A CA 1
ATOM 1370 C C . PHE A 1 173 ? 4.252 9.074 -4.596 1.00 94.44 173 PHE A C 1
ATOM 1372 O O . PHE A 1 173 ? 3.851 10.064 -3.995 1.00 94.44 173 PHE A O 1
ATOM 1379 N N . HIS A 1 174 ? 5.434 8.519 -4.330 1.00 93.69 174 HIS A N 1
ATOM 1380 C CA . HIS A 1 174 ? 6.348 9.043 -3.322 1.00 93.69 174 HIS A CA 1
ATOM 1381 C C . HIS A 1 174 ? 6.760 10.488 -3.619 1.00 93.69 174 HIS A C 1
ATOM 1383 O O . HIS A 1 174 ? 6.733 11.328 -2.722 1.00 93.69 174 HIS A O 1
ATOM 1389 N N . ASP A 1 175 ? 7.107 10.818 -4.865 1.00 93.81 175 ASP A N 1
ATOM 1390 C CA . ASP A 1 175 ? 7.472 12.190 -5.217 1.00 93.81 175 ASP A CA 1
ATOM 1391 C C . ASP A 1 175 ? 6.304 13.163 -5.091 1.00 93.81 175 ASP A C 1
ATOM 1393 O O . ASP A 1 175 ? 6.495 14.307 -4.674 1.00 93.81 175 ASP A O 1
ATOM 1397 N N . PHE A 1 176 ? 5.095 12.736 -5.453 1.00 94.00 176 PHE A N 1
ATOM 1398 C CA . PHE A 1 176 ? 3.882 13.515 -5.229 1.00 94.00 176 PHE A CA 1
ATOM 1399 C C . PHE A 1 176 ? 3.618 13.708 -3.731 1.00 94.00 176 PHE A C 1
ATOM 1401 O O . PHE A 1 176 ? 3.412 14.836 -3.284 1.00 94.00 176 PHE A O 1
ATOM 1408 N N . TYR A 1 177 ? 3.686 12.628 -2.952 1.00 92.88 177 TYR A N 1
ATOM 1409 C CA . TYR A 1 177 ? 3.497 12.630 -1.508 1.00 92.88 177 TYR A CA 1
ATOM 1410 C C . TYR A 1 177 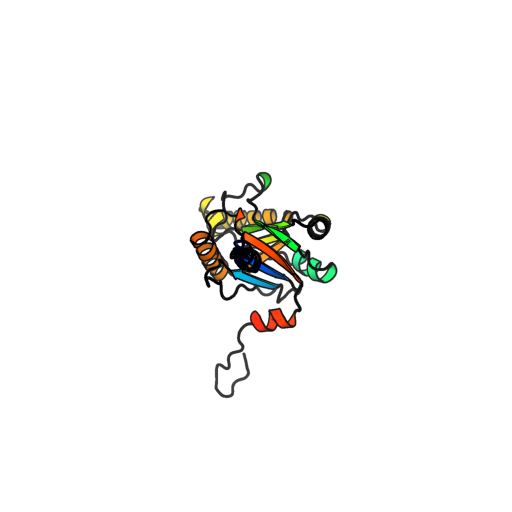? 4.486 13.586 -0.844 1.00 92.88 177 TYR A C 1
ATOM 1412 O O . TYR A 1 177 ? 4.076 14.545 -0.197 1.00 92.88 177 TYR A O 1
ATOM 1420 N N . ARG A 1 178 ? 5.789 13.413 -1.080 1.00 92.75 178 ARG A N 1
ATOM 1421 C CA . ARG A 1 178 ? 6.854 14.235 -0.492 1.00 92.75 178 ARG A CA 1
ATOM 1422 C C . ARG A 1 178 ? 6.699 15.721 -0.814 1.00 92.75 178 ARG A C 1
ATOM 1424 O O . ARG A 1 178 ? 6.839 16.545 0.080 1.00 92.75 178 ARG A O 1
ATOM 1431 N N . ARG A 1 179 ? 6.388 16.077 -2.066 1.00 92.56 179 ARG A N 1
ATOM 1432 C CA . ARG A 1 179 ? 6.228 17.485 -2.484 1.00 92.56 179 ARG A CA 1
ATOM 1433 C C . ARG A 1 179 ? 5.057 18.189 -1.809 1.00 92.56 179 ARG A C 1
ATOM 1435 O O . ARG A 1 179 ? 5.077 19.408 -1.676 1.00 92.56 179 ARG A O 1
ATOM 1442 N N . ASN A 1 180 ? 4.039 17.433 -1.415 1.00 91.25 180 ASN A N 1
ATOM 1443 C CA . ASN A 1 180 ? 2.830 17.981 -0.821 1.00 91.25 180 ASN A CA 1
ATOM 1444 C C . ASN A 1 180 ? 2.750 17.729 0.694 1.00 91.25 180 ASN A C 1
ATOM 1446 O O . ASN A 1 180 ? 1.852 18.254 1.342 1.00 91.25 180 ASN A O 1
ATOM 1450 N N . THR A 1 181 ? 3.685 16.983 1.291 1.00 90.69 181 THR A N 1
ATOM 1451 C CA . THR A 1 181 ? 3.618 16.599 2.708 1.00 90.69 181 THR A CA 1
ATOM 1452 C C . THR A 1 181 ? 4.495 17.447 3.603 1.00 90.69 181 THR A C 1
ATOM 1454 O O . THR A 1 181 ? 5.716 17.370 3.530 1.00 90.69 181 THR A O 1
ATOM 1457 N N . LYS A 1 182 ? 3.863 18.208 4.508 1.00 89.12 182 LYS A N 1
ATOM 1458 C CA . LYS A 1 182 ? 4.555 18.822 5.654 1.00 89.12 182 LYS A CA 1
ATOM 1459 C C . LYS A 1 182 ? 4.570 17.889 6.863 1.00 89.12 182 LYS A C 1
ATOM 1461 O O . LYS A 1 182 ? 5.550 17.842 7.597 1.00 89.12 182 LYS A O 1
ATOM 1466 N N . SER A 1 183 ? 3.480 17.155 7.078 1.00 88.06 183 SER A N 1
ATOM 1467 C CA . SER A 1 183 ? 3.347 16.165 8.147 1.00 88.06 183 SER A CA 1
ATOM 1468 C C . SER A 1 183 ? 2.404 15.054 7.716 1.00 88.06 183 SER A C 1
ATOM 1470 O O . SER A 1 183 ? 1.354 15.343 7.152 1.00 88.06 183 SER A O 1
ATOM 1472 N N . ASP A 1 184 ? 2.712 13.803 8.058 1.00 87.00 184 ASP A N 1
ATOM 1473 C CA . ASP A 1 184 ? 1.844 12.652 7.765 1.00 87.00 184 ASP A CA 1
ATOM 1474 C C . ASP A 1 184 ? 0.425 12.808 8.345 1.00 87.00 184 ASP A C 1
ATOM 1476 O O . ASP A 1 184 ? -0.532 12.266 7.801 1.00 87.00 184 ASP A O 1
ATOM 1480 N N . LYS A 1 185 ? 0.268 13.593 9.423 1.00 87.88 185 LYS A N 1
ATOM 1481 C CA . LYS A 1 185 ? -1.026 13.855 10.080 1.00 87.88 185 LYS A CA 1
ATOM 1482 C C . LYS A 1 185 ? -2.014 14.643 9.221 1.00 87.88 185 LYS A C 1
ATOM 1484 O O . LYS A 1 185 ? -3.188 14.681 9.563 1.00 87.88 185 LYS A O 1
ATOM 1489 N N . GLN A 1 186 ? -1.544 15.299 8.161 1.00 90.94 186 GLN A N 1
ATOM 1490 C CA . GLN A 1 186 ? -2.415 16.065 7.270 1.00 90.94 186 GLN A CA 1
ATOM 1491 C C . GLN A 1 186 ? -3.238 15.162 6.337 1.00 90.94 186 GLN A C 1
ATOM 1493 O O . GLN A 1 186 ? -4.203 15.634 5.746 1.00 90.94 186 GLN A O 1
ATOM 1498 N N . TRP A 1 187 ? -2.818 13.901 6.165 1.00 93.00 187 TRP A N 1
ATOM 1499 C CA . TRP A 1 187 ? -3.460 12.961 5.258 1.00 93.00 187 TRP A CA 1
ATOM 1500 C C . TRP A 1 187 ? -4.580 12.203 5.958 1.00 93.00 187 TRP A C 1
ATOM 1502 O O . TRP A 1 187 ? -4.349 11.440 6.901 1.00 93.00 187 TRP A O 1
ATOM 1512 N N . GLU A 1 188 ? -5.786 12.359 5.437 1.00 93.50 188 GLU A N 1
ATOM 1513 C CA . GLU A 1 188 ? -6.921 11.507 5.738 1.00 93.50 188 GLU A CA 1
ATOM 1514 C C . GLU A 1 188 ? -6.901 10.313 4.787 1.00 93.50 188 GLU A C 1
ATOM 1516 O O . GLU A 1 188 ? -6.823 10.460 3.568 1.00 93.50 188 GLU A O 1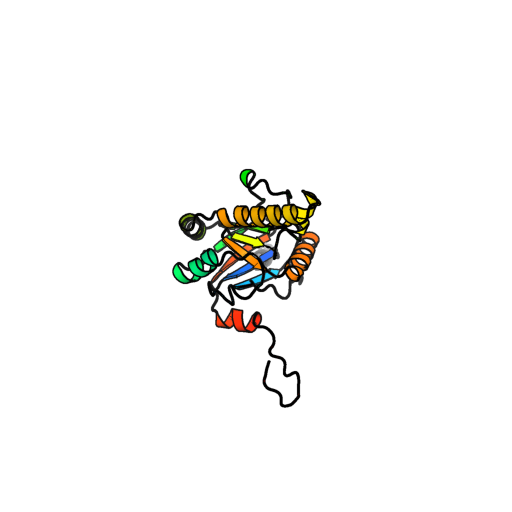
ATOM 1521 N N . VAL A 1 189 ? -6.936 9.103 5.343 1.00 96.81 189 VAL A N 1
ATOM 1522 C CA . VAL A 1 189 ? -6.936 7.882 4.538 1.00 96.81 189 VAL A CA 1
ATOM 1523 C C . VAL A 1 189 ? -8.256 7.160 4.731 1.00 96.81 189 VAL A C 1
ATOM 1525 O O . VAL A 1 189 ? -8.634 6.853 5.862 1.00 96.81 189 VAL A O 1
ATOM 1528 N N . GLN A 1 190 ? -8.942 6.842 3.639 1.00 97.50 190 GLN A N 1
ATOM 1529 C CA . GLN A 1 190 ? -10.200 6.109 3.670 1.00 97.50 190 GLN A CA 1
ATOM 1530 C C . GLN A 1 190 ? -10.088 4.808 2.881 1.00 97.50 190 GLN A C 1
ATOM 1532 O O . GLN A 1 190 ? -9.644 4.791 1.737 1.00 97.50 190 GLN A O 1
ATOM 1537 N N . VAL A 1 191 ? -10.527 3.707 3.488 1.00 98.31 191 VAL A N 1
ATOM 1538 C CA . VAL A 1 191 ? -10.630 2.401 2.831 1.00 98.31 191 VAL A CA 1
ATOM 1539 C C . VAL A 1 191 ? -12.098 2.082 2.593 1.00 98.31 191 VAL A C 1
ATOM 1541 O O . VAL A 1 191 ? -12.920 2.139 3.512 1.00 98.31 191 VAL A O 1
ATOM 1544 N N . GLN A 1 192 ? -12.426 1.733 1.355 1.00 97.44 192 GLN A N 1
ATOM 1545 C CA . GLN A 1 192 ? -13.780 1.450 0.895 1.00 97.44 192 GLN A CA 1
ATOM 1546 C C . GLN A 1 192 ? -13.810 0.132 0.110 1.00 97.44 192 GLN A C 1
ATOM 1548 O O . GLN A 1 192 ? -12.834 -0.232 -0.543 1.00 97.44 192 GLN A O 1
ATOM 1553 N N . GLY A 1 193 ? -14.937 -0.581 0.153 1.00 96.50 193 GLY A N 1
ATOM 1554 C CA . GLY A 1 193 ? -15.216 -1.646 -0.804 1.00 96.50 193 GLY A CA 1
ATOM 1555 C C . GLY A 1 193 ? -15.595 -1.053 -2.159 1.00 96.50 193 GLY A C 1
ATOM 1556 O O . GLY A 1 193 ? -16.152 0.044 -2.227 1.00 96.50 193 GLY A O 1
ATOM 1557 N N . SER A 1 194 ? -15.291 -1.764 -3.238 1.00 95.31 194 SER A N 1
ATOM 1558 C CA . SER A 1 194 ? -15.664 -1.372 -4.595 1.00 95.31 194 SER A CA 1
ATOM 1559 C C . SER A 1 194 ? -16.073 -2.586 -5.415 1.00 95.31 194 SER A C 1
ATOM 1561 O O . SER A 1 194 ? -15.637 -3.707 -5.158 1.00 95.31 194 SER A O 1
ATOM 1563 N N . ILE A 1 195 ? -16.941 -2.341 -6.393 1.00 94.81 195 ILE A N 1
ATOM 1564 C CA . ILE A 1 195 ? -17.408 -3.350 -7.339 1.00 94.81 195 ILE A CA 1
ATOM 1565 C C . ILE A 1 195 ? -16.272 -3.643 -8.323 1.00 94.81 195 ILE A C 1
ATOM 1567 O O . ILE A 1 195 ? -15.650 -2.713 -8.844 1.00 94.81 195 ILE A O 1
ATOM 1571 N N . LEU A 1 196 ? -16.021 -4.927 -8.581 1.00 95.00 196 LEU A N 1
ATOM 1572 C CA . LEU A 1 196 ? -14.934 -5.402 -9.437 1.00 95.00 196 LEU A CA 1
ATOM 1573 C C . LEU A 1 196 ? -14.913 -4.696 -10.796 1.00 95.00 196 LEU A C 1
ATOM 1575 O O . LEU A 1 196 ? -13.876 -4.190 -11.210 1.00 95.00 196 LEU A O 1
ATOM 1579 N N . GLU A 1 197 ? -16.061 -4.603 -11.454 1.00 95.12 197 GLU A N 1
ATOM 1580 C CA . GLU A 1 197 ? -16.227 -4.034 -12.789 1.00 95.12 197 GLU A CA 1
ATOM 1581 C C . GLU A 1 197 ? -15.764 -2.575 -12.847 1.00 95.12 197 GLU A C 1
ATOM 1583 O O . GLU A 1 197 ? -15.139 -2.166 -13.822 1.00 95.12 197 GLU A O 1
ATOM 1588 N N . GLN A 1 198 ? -15.990 -1.793 -11.786 1.00 93.00 198 GLN A N 1
ATOM 1589 C CA . GLN A 1 198 ? -15.519 -0.406 -11.725 1.00 93.00 198 GLN A CA 1
ATOM 1590 C C . GLN A 1 198 ? -13.992 -0.340 -11.707 1.00 93.00 198 GLN A C 1
ATOM 1592 O O . GLN A 1 198 ? -13.398 0.469 -12.416 1.00 93.00 198 GLN A O 1
ATOM 1597 N N . VAL A 1 199 ? -13.353 -1.199 -10.910 1.00 94.06 199 VAL A N 1
ATOM 1598 C CA . VAL A 1 199 ? -11.890 -1.260 -10.827 1.00 94.06 199 VAL A CA 1
ATOM 1599 C C . VAL A 1 199 ? -11.306 -1.808 -12.123 1.00 94.06 199 VAL A C 1
ATOM 1601 O O . VAL A 1 199 ? -10.371 -1.221 -12.658 1.00 94.06 199 VAL A O 1
ATOM 1604 N N . LYS A 1 200 ? -11.887 -2.875 -12.674 1.00 93.62 200 LYS A N 1
ATOM 1605 C CA . LYS A 1 200 ? -11.458 -3.494 -13.930 1.00 93.62 200 LYS A CA 1
ATOM 1606 C C . LYS A 1 200 ? -11.524 -2.510 -15.095 1.00 93.62 200 LYS A C 1
ATOM 1608 O O . LYS A 1 200 ? -10.553 -2.395 -15.828 1.00 93.62 200 LYS A O 1
ATOM 1613 N N . ASN A 1 201 ? -12.594 -1.727 -15.219 1.00 91.62 201 ASN A N 1
ATOM 1614 C CA . ASN A 1 201 ? -12.717 -0.726 -16.284 1.00 91.62 201 ASN A CA 1
ATOM 1615 C C . ASN A 1 201 ? -11.646 0.377 -16.216 1.00 91.62 201 ASN A C 1
ATOM 1617 O O . ASN A 1 201 ? -11.350 1.005 -17.228 1.00 91.62 201 ASN A O 1
ATOM 1621 N N . ILE A 1 202 ? -11.076 0.628 -15.034 1.00 91.00 202 ILE A N 1
ATOM 1622 C CA . ILE A 1 202 ? -10.044 1.654 -14.823 1.00 91.00 202 ILE A CA 1
ATOM 1623 C C . ILE A 1 202 ? -8.633 1.063 -14.933 1.00 91.00 202 ILE A C 1
ATOM 1625 O O . ILE A 1 202 ? -7.734 1.719 -15.457 1.00 91.00 202 ILE A O 1
ATOM 1629 N N . CYS A 1 203 ? -8.437 -0.143 -14.399 1.00 91.94 203 CYS A N 1
ATOM 1630 C CA . CYS A 1 203 ? -7.125 -0.748 -14.180 1.00 91.94 203 CYS A CA 1
ATOM 1631 C C . CYS A 1 203 ? -6.773 -1.867 -15.160 1.00 91.94 203 CYS A C 1
ATOM 1633 O O . CYS A 1 203 ? -5.623 -2.305 -15.167 1.00 91.94 203 CYS A O 1
ATOM 1635 N N . ALA A 1 204 ? -7.716 -2.333 -15.981 1.00 88.19 204 ALA A N 1
ATOM 1636 C CA . ALA A 1 204 ? -7.385 -3.230 -17.075 1.00 88.19 204 ALA A CA 1
ATOM 1637 C C . ALA A 1 204 ? -6.438 -2.527 -18.060 1.00 88.19 204 ALA A C 1
ATOM 1639 O O . ALA A 1 204 ? -6.621 -1.338 -18.347 1.00 88.19 204 ALA A O 1
ATOM 1640 N N . PRO A 1 205 ? -5.437 -3.247 -18.597 1.00 80.12 205 PRO A N 1
ATOM 1641 C CA . PRO A 1 205 ? -4.640 -2.746 -19.703 1.00 80.12 205 PRO A CA 1
ATOM 1642 C C . PRO A 1 205 ? -5.555 -2.272 -20.832 1.00 80.12 205 PRO A C 1
ATOM 1644 O O . PRO A 1 205 ? -6.567 -2.910 -21.137 1.00 80.12 205 PRO A O 1
ATOM 1647 N N . LEU A 1 206 ? -5.202 -1.147 -21.455 1.00 72.88 206 LEU A N 1
ATOM 1648 C CA . LEU A 1 206 ? -5.893 -0.710 -22.660 1.00 72.88 206 LEU A CA 1
ATOM 1649 C C . LEU A 1 206 ? -5.690 -1.788 -23.722 1.00 72.88 206 LEU A C 1
ATOM 1651 O O . LEU A 1 206 ? -4.551 -2.063 -24.095 1.00 72.88 206 LEU A O 1
ATOM 1655 N N . LYS A 1 207 ? -6.788 -2.379 -24.194 1.00 68.75 207 LYS A N 1
ATOM 1656 C CA . LYS A 1 207 ? -6.756 -3.221 -25.386 1.00 68.75 207 LYS A CA 1
ATOM 1657 C C . LYS A 1 207 ? -6.534 -2.311 -26.578 1.00 68.75 207 LYS A C 1
ATOM 1659 O O . LYS A 1 207 ? -7.352 -1.422 -26.824 1.00 68.75 207 LYS A O 1
ATOM 1664 N N . VAL A 1 208 ? -5.420 -2.482 -27.276 1.00 66.06 208 VAL A N 1
ATOM 1665 C CA . VAL A 1 208 ? -5.066 -1.618 -28.404 1.00 66.06 208 VAL A CA 1
ATOM 1666 C C . VAL A 1 208 ? -5.086 -2.456 -29.666 1.00 66.06 208 VAL A C 1
ATOM 1668 O O . VAL A 1 208 ? -4.333 -3.416 -29.805 1.00 66.06 208 VAL A O 1
ATOM 1671 N N . GLN A 1 209 ? -5.911 -2.053 -30.629 1.00 57.78 209 GLN A N 1
ATOM 1672 C CA . GLN A 1 209 ? -5.799 -2.557 -31.991 1.00 57.78 209 GLN A CA 1
ATOM 1673 C C . GLN A 1 209 ? -4.469 -2.086 -32.578 1.00 57.78 209 GLN A C 1
ATOM 1675 O O . GLN A 1 209 ? -4.309 -0.930 -32.966 1.00 57.78 209 GLN A O 1
ATOM 1680 N N . ARG A 1 210 ? -3.487 -2.990 -32.635 1.00 61.09 210 ARG A N 1
ATOM 1681 C CA . ARG A 1 210 ? -2.197 -2.716 -33.286 1.00 61.09 210 ARG A CA 1
ATOM 1682 C C . ARG A 1 210 ? -2.326 -2.587 -34.806 1.00 61.09 210 ARG A C 1
ATOM 1684 O O . ARG A 1 210 ? -1.427 -2.043 -35.442 1.00 61.09 210 ARG A O 1
ATOM 1691 N N . LYS A 1 211 ? -3.420 -3.089 -35.391 1.00 67.88 211 LYS A N 1
ATOM 1692 C CA . LYS A 1 211 ? -3.745 -2.998 -36.821 1.00 67.88 211 LYS A CA 1
ATOM 1693 C C . LYS A 1 211 ? -5.225 -2.623 -37.015 1.00 67.88 211 LYS A C 1
ATOM 1695 O O . LYS A 1 211 ? -6.027 -3.080 -36.202 1.00 67.88 211 LYS A O 1
ATOM 1700 N N . PRO A 1 212 ? -5.583 -1.876 -38.083 1.00 62.75 212 PRO A N 1
ATOM 1701 C CA . PRO A 1 212 ? -6.942 -1.364 -38.317 1.00 62.75 212 PRO A CA 1
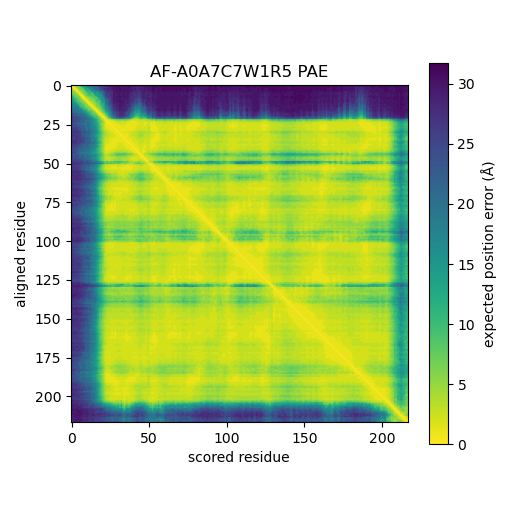ATOM 1702 C C . PRO A 1 212 ? -8.057 -2.423 -38.328 1.00 62.75 212 PRO A C 1
ATOM 1704 O O . PRO A 1 212 ? -9.175 -2.104 -37.955 1.00 62.75 212 PRO A O 1
ATOM 1707 N N . ASP A 1 213 ? -7.735 -3.679 -38.652 1.00 75.19 213 ASP A N 1
ATOM 1708 C CA . ASP A 1 213 ? -8.678 -4.813 -38.660 1.00 75.19 213 ASP A CA 1
ATOM 1709 C C . ASP A 1 213 ? -8.149 -6.019 -37.858 1.00 75.19 213 ASP A C 1
ATOM 1711 O O . ASP A 1 213 ? -8.540 -7.168 -38.068 1.00 75.19 213 ASP A O 1
ATOM 1715 N N . GLY A 1 214 ? -7.183 -5.780 -36.965 1.00 61.47 214 GLY A N 1
ATOM 1716 C CA . GLY A 1 214 ? -6.624 -6.821 -36.107 1.00 61.47 214 GLY A CA 1
ATOM 1717 C C . GLY A 1 214 ? -7.540 -7.143 -34.921 1.00 61.47 214 GLY A C 1
ATOM 1718 O O . GLY A 1 214 ? -8.322 -6.285 -34.494 1.00 61.47 214 GLY A O 1
ATOM 1719 N N . PRO A 1 215 ? -7.434 -8.349 -34.335 1.00 56.66 215 PRO A N 1
ATOM 1720 C CA . PRO A 1 215 ? -8.073 -8.617 -33.055 1.00 56.66 215 PRO A CA 1
ATOM 1721 C C . PRO A 1 215 ? -7.586 -7.605 -32.007 1.00 56.66 215 PRO A C 1
ATOM 1723 O O . PRO A 1 215 ? -6.443 -7.146 -32.044 1.00 56.66 215 PRO A O 1
ATOM 1726 N N . LEU A 1 216 ? -8.479 -7.236 -31.087 1.00 60.50 216 LEU A N 1
ATOM 1727 C CA . LEU A 1 216 ? -8.111 -6.450 -29.913 1.00 60.50 216 LEU A CA 1
ATOM 1728 C C . LEU A 1 216 ? -7.175 -7.300 -29.044 1.00 60.50 216 LEU A C 1
ATOM 1730 O O . LEU A 1 216 ? -7.629 -8.276 -28.444 1.00 60.50 216 LEU A O 1
ATOM 1734 N N . GLU A 1 217 ? -5.898 -6.921 -29.007 1.00 56.22 217 GLU A N 1
ATOM 1735 C CA . GLU A 1 217 ? -4.878 -7.458 -28.095 1.00 56.22 217 GLU A CA 1
ATOM 1736 C C . GLU A 1 217 ? -4.872 -6.671 -26.779 1.00 56.22 217 GLU A C 1
ATOM 1738 O O . GLU A 1 217 ? -4.848 -5.415 -26.828 1.00 56.22 217 GLU A O 1
#

Secondary structure (DSSP, 8-state):
----SSSSHHHHHTTS------EEEEEEE---SS--EEEEEE-STT-EEEEEEPB-TTSSS---HHHHHHHHHH----EEEEEEPPPGGG--S-SS--TTSEEEEEE-SHHHHHHHHHTT-SEEEEE-S--HHHHTTT-S-HHHHHHHHHHHHHHHHHHEEEEE--HHHHHHHHHHHHHH-S-GGGEEEEEEE--HHHHHHHHSPPP--SSTTS---